Protein AF-A0A1H5RIB3-F1 (afdb_monomer_lite)

pLDDT: mean 77.76, std 27.93, range [20.78, 98.38]

Radius of gyration: 24.05 Å; chains: 1; bounding box: 55×44×78 Å

Sequence (306 aa):
MGPANHGKVRAALRRIKAASAAGVDVACDVYPYAASSTRLSSRLPDWALDGGPDGRLRDPGLRGAIRAELGERIGRTVLPAGTIVADLPAGPFSDRSGSSVAEIAAATAREPVDVILDLLRDHQGDVWIVNHAMAESDVEFVLADELSSVVSDGWLLDLAGAGHPHPRHFGAFARAIAEYLRDRGVLELAEVVRKLSAAPAGRIGLCDRGFLAKGKIADVVVFDPERYADTATYRPRSRMRWGPCTCSSRAGSPPGGSPQSRSPRAGAAAVARESHSYRRNAHHTSLISCADRRDSPDSCFTWLIR

Foldseek 3Di:
DAPLCAPVLVVVVVVQVVCVVVVDPGFAAAFQDLKDKDFLCVLWDPVCPPPAVQVQLPDPVSVVVRLVVSVVCDPGPDDQQQKAFFAADPWPCRVRFRHGLVVVCVVVVHDSSVSSSCRCNGRRRRTMIIGNGGDSVSRLVRLLDLRYAYDLPADDDDLPDPGQDDLSNPFRLLCCLQPCVPVPNSDDPVSSLQSHFVNVCVSVVVPQTRDDDPNHFPQDDDDDSVPRHRPGDSDDPPSPPDDDPDPDDDRDDDDDDDDDDDDDPPDDDDDDDDDDDDDDDDDDDDDDDPDDDPDDPPPVVPPRDD

Secondary structure (DSSP, 8-state):
--GGGTTTHHHHHHHHHHHHHTT----EEE-SSS-EEEEGGGGS-GGGTTT-HHHHHHSHHHHHHHHHHHHHHBTTTB-GGGEEEEE--SSTTGGGTT-BHHHHHHHHT--HHHHHHHHHHHTTT--EEEE--S-HHHHHHHHTSTTEEE---PPP--TT------THHHHHHHHIIIIIIIIT--S-HHHHHHHHTHHHHHHTT-TTSSS--TTS--------TTT------SS-SSS-------------PPS-----------S------------------------S--S-TTSSGGGS--

InterPro domains:
  IPR013108 Amidohydrolase 3 [PF07969] (165-227)
  IPR032466 Metal-dependent hydrolase [SSF51556] (2-210)

Structure (mmCIF, N/CA/C/O backbone):
data_AF-A0A1H5RIB3-F1
#
_entry.id   AF-A0A1H5RIB3-F1
#
loop_
_atom_site.group_PDB
_atom_site.id
_atom_site.type_symbol
_atom_site.label_atom_id
_atom_site.label_alt_id
_atom_site.label_comp_id
_atom_site.label_asym_id
_atom_site.label_entity_id
_atom_site.label_seq_id
_atom_site.pdbx_PDB_ins_code
_atom_site.Cartn_x
_atom_site.Cartn_y
_atom_site.Cartn_z
_atom_site.occupancy
_atom_site.B_iso_or_equiv
_atom_site.auth_seq_id
_atom_site.auth_comp_id
_atom_site.auth_asym_id
_atom_site.auth_atom_id
_atom_site.pdbx_PDB_model_num
ATOM 1 N N . MET A 1 1 ? -4.883 0.971 -10.100 1.00 75.81 1 MET A N 1
ATOM 2 C CA . MET A 1 1 ? -4.240 2.160 -9.483 1.00 75.81 1 MET A CA 1
ATOM 3 C C . MET A 1 1 ? -3.857 3.176 -10.553 1.00 75.81 1 MET A C 1
ATOM 5 O O . MET A 1 1 ? -4.036 2.876 -11.731 1.00 75.81 1 MET A O 1
ATOM 9 N N . GLY A 1 2 ? -3.378 4.358 -10.159 1.00 86.31 2 GLY A N 1
ATOM 10 C CA . GLY A 1 2 ? -3.009 5.448 -11.066 1.00 86.31 2 GLY A CA 1
ATOM 11 C C . GLY A 1 2 ? -4.110 6.504 -11.236 1.00 86.31 2 GLY A C 1
ATOM 12 O O . GLY A 1 2 ? -5.266 6.220 -10.903 1.00 86.31 2 GLY A O 1
ATOM 13 N N . PRO A 1 3 ? -3.769 7.688 -11.782 1.00 88.88 3 PRO A N 1
ATOM 14 C CA . PRO A 1 3 ? -4.667 8.837 -11.920 1.00 88.88 3 PRO A CA 1
ATOM 15 C C . PRO A 1 3 ? -6.019 8.519 -12.559 1.00 88.88 3 PRO A C 1
ATOM 17 O O . PRO A 1 3 ? -7.050 8.995 -12.098 1.00 88.88 3 PRO A O 1
ATOM 20 N N . ALA A 1 4 ? -6.048 7.619 -13.548 1.00 89.56 4 ALA A N 1
ATOM 21 C CA . ALA A 1 4 ? -7.282 7.183 -14.211 1.00 89.56 4 ALA A CA 1
ATOM 22 C C . ALA A 1 4 ? -8.299 6.478 -13.281 1.00 89.56 4 ALA A C 1
ATOM 24 O O . ALA A 1 4 ? -9.422 6.170 -13.693 1.00 89.56 4 ALA A O 1
ATOM 25 N N . ASN A 1 5 ? -7.904 6.155 -12.047 1.00 93.06 5 ASN A N 1
ATOM 26 C CA . ASN A 1 5 ? -8.722 5.459 -11.060 1.00 93.06 5 ASN A CA 1
ATOM 27 C C . ASN A 1 5 ? -8.961 6.256 -9.771 1.00 93.06 5 ASN A C 1
ATOM 29 O O . ASN A 1 5 ? -9.707 5.768 -8.922 1.00 93.06 5 ASN A O 1
ATOM 33 N N . HIS A 1 6 ? -8.366 7.443 -9.618 1.00 94.88 6 HIS A N 1
ATOM 34 C CA . HIS A 1 6 ? -8.587 8.285 -8.439 1.00 94.88 6 HIS A CA 1
ATOM 35 C C . HIS A 1 6 ? -10.072 8.663 -8.316 1.00 94.88 6 HIS A C 1
ATOM 37 O O . HIS A 1 6 ? -10.765 8.845 -9.318 1.00 94.88 6 HIS A O 1
ATOM 43 N N . GLY A 1 7 ? -10.602 8.696 -7.094 1.00 96.69 7 GLY A N 1
ATOM 44 C CA . GLY A 1 7 ? -12.009 8.975 -6.794 1.00 96.69 7 GLY A CA 1
ATOM 45 C C . GLY A 1 7 ? -12.960 7.783 -6.953 1.00 96.69 7 GLY A C 1
ATOM 46 O O . GLY A 1 7 ? -14.048 7.782 -6.364 1.00 96.69 7 GLY A O 1
ATOM 47 N N . LYS A 1 8 ? -12.575 6.720 -7.680 1.00 96.94 8 LYS A N 1
ATOM 48 C CA . LYS A 1 8 ? -13.430 5.525 -7.863 1.00 96.94 8 LYS A CA 1
ATOM 49 C C . LYS A 1 8 ? -13.695 4.778 -6.555 1.00 96.94 8 LYS A C 1
ATOM 51 O O . LYS A 1 8 ? -14.688 4.053 -6.462 1.00 96.94 8 LYS A O 1
ATOM 56 N N . VAL A 1 9 ? -12.869 5.002 -5.532 1.00 96.81 9 VAL A N 1
ATOM 57 C CA . VAL A 1 9 ? -13.048 4.425 -4.195 1.00 96.81 9 VAL A CA 1
ATOM 58 C C . VAL A 1 9 ? -14.405 4.784 -3.579 1.00 96.81 9 VAL A C 1
ATOM 60 O O . VAL A 1 9 ? -15.012 3.960 -2.904 1.00 96.81 9 VAL A O 1
ATOM 63 N N . ARG A 1 10 ? -14.968 5.951 -3.920 1.00 97.75 10 ARG A N 1
ATOM 64 C CA . ARG A 1 10 ? -16.304 6.381 -3.472 1.00 97.75 10 ARG A CA 1
ATOM 65 C C . ARG A 1 10 ? -17.405 5.449 -3.968 1.00 97.75 10 ARG A C 1
ATOM 67 O O . ARG A 1 10 ? -18.347 5.135 -3.246 1.00 97.75 10 ARG A O 1
ATOM 74 N N . ALA A 1 11 ? -17.302 4.991 -5.215 1.00 97.94 11 ALA A N 1
ATOM 75 C CA . ALA A 1 11 ? -18.248 4.030 -5.771 1.00 97.94 11 ALA A CA 1
ATOM 76 C C . ALA A 1 11 ? -18.063 2.635 -5.158 1.00 97.94 11 ALA A C 1
ATOM 78 O O . ALA A 1 11 ? -19.058 1.968 -4.882 1.00 97.94 11 ALA A O 1
ATOM 79 N N . ALA A 1 12 ? -16.818 2.217 -4.912 1.00 97.38 12 ALA A N 1
ATOM 80 C CA . ALA A 1 12 ? -16.521 0.946 -4.255 1.00 97.38 12 ALA A CA 1
ATOM 81 C C . ALA A 1 12 ? -17.070 0.907 -2.819 1.00 97.38 12 ALA A C 1
ATOM 83 O O . ALA A 1 12 ? -17.816 -0.007 -2.477 1.00 97.38 12 ALA A O 1
ATOM 84 N N . LEU A 1 13 ? -16.802 1.941 -2.019 1.00 97.88 13 LEU A N 1
ATOM 85 C CA . LEU A 1 13 ? -17.266 2.020 -0.637 1.00 97.88 13 LEU A CA 1
ATOM 86 C C . LEU A 1 13 ? -18.796 2.063 -0.543 1.00 97.88 13 LEU A C 1
ATOM 88 O O . LEU A 1 13 ? -19.373 1.373 0.288 1.00 97.88 13 LEU A O 1
ATOM 92 N N . ARG A 1 14 ? -19.485 2.765 -1.458 1.00 98.12 14 ARG A N 1
ATOM 93 C CA . ARG A 1 14 ? -20.959 2.707 -1.538 1.00 98.12 14 ARG A CA 1
ATOM 94 C C . ARG A 1 14 ? -21.488 1.284 -1.730 1.00 98.12 14 ARG A C 1
ATOM 96 O O . ARG A 1 14 ? -22.512 0.947 -1.147 1.00 98.12 14 ARG A O 1
ATOM 103 N N . ARG A 1 15 ? -20.807 0.447 -2.520 1.00 98.25 15 ARG A N 1
ATOM 104 C CA . ARG A 1 15 ? -21.196 -0.962 -2.704 1.00 98.25 15 ARG A CA 1
ATOM 105 C C . ARG A 1 15 ? -20.964 -1.785 -1.440 1.00 98.25 15 ARG A C 1
ATOM 107 O O . ARG A 1 15 ? -21.835 -2.568 -1.083 1.00 98.25 15 ARG A O 1
ATOM 114 N N . ILE A 1 16 ? -19.842 -1.570 -0.753 1.00 98.12 16 ILE A N 1
ATOM 115 C CA . ILE A 1 16 ? -19.543 -2.222 0.532 1.00 98.12 16 ILE A CA 1
ATOM 116 C C . ILE A 1 16 ? -20.619 -1.864 1.565 1.00 98.12 16 ILE A C 1
ATOM 118 O O . ILE A 1 16 ? -21.196 -2.753 2.181 1.00 98.12 16 ILE A O 1
ATOM 122 N N . LYS A 1 17 ? -20.970 -0.578 1.681 1.00 97.88 17 LYS A N 1
ATOM 123 C CA . LYS A 1 17 ? -22.028 -0.106 2.587 1.00 97.88 17 LYS A CA 1
ATOM 124 C C . LYS A 1 17 ? -23.395 -0.689 2.243 1.00 97.88 17 LYS A C 1
ATOM 126 O O . LYS A 1 17 ? -24.116 -1.101 3.142 1.00 97.88 17 LYS A O 1
ATOM 131 N N . ALA A 1 18 ? -23.745 -0.763 0.958 1.00 98.25 18 ALA A N 1
ATOM 132 C CA . ALA A 1 18 ? -25.001 -1.375 0.527 1.00 98.25 18 ALA A CA 1
ATOM 133 C C . ALA A 1 18 ? -25.066 -2.872 0.876 1.00 98.25 18 ALA A C 1
ATOM 135 O O . ALA A 1 18 ? -26.097 -3.342 1.346 1.00 98.25 18 ALA A O 1
ATOM 136 N N . ALA A 1 19 ? -23.967 -3.610 0.695 1.00 98.25 19 ALA A N 1
ATOM 137 C CA . ALA A 1 19 ? -23.884 -5.015 1.085 1.00 98.25 19 ALA A CA 1
ATOM 138 C C . ALA A 1 19 ? -23.975 -5.189 2.612 1.00 98.25 19 ALA A C 1
ATOM 140 O O . ALA A 1 19 ? -24.731 -6.036 3.082 1.00 98.25 19 ALA A O 1
ATOM 141 N N . SER A 1 20 ? -23.285 -4.340 3.379 1.00 97.12 20 SER A N 1
ATOM 142 C CA . SER A 1 20 ? -23.375 -4.322 4.843 1.00 97.12 20 SER A CA 1
ATOM 143 C C . SER A 1 20 ? -24.806 -4.051 5.327 1.00 97.12 20 SER A C 1
ATOM 145 O O . SER A 1 20 ? -25.334 -4.803 6.142 1.00 97.12 20 SER A O 1
ATOM 147 N N . ALA A 1 21 ? -25.489 -3.059 4.747 1.00 97.38 21 ALA A N 1
ATOM 148 C CA . ALA A 1 21 ? -26.889 -2.753 5.052 1.00 97.38 21 ALA A CA 1
ATOM 149 C C . ALA A 1 21 ? -27.859 -3.888 4.671 1.00 97.38 21 ALA A C 1
ATOM 151 O O . ALA A 1 21 ? -28.922 -4.018 5.274 1.00 97.38 21 ALA A O 1
ATOM 152 N N . ALA A 1 22 ? -27.492 -4.726 3.699 1.00 98.25 22 ALA A N 1
ATOM 153 C CA . ALA A 1 22 ? -28.234 -5.929 3.326 1.00 98.25 22 ALA A CA 1
ATOM 154 C C . ALA A 1 22 ? -27.932 -7.144 4.231 1.00 98.25 22 ALA A C 1
ATOM 156 O O . ALA A 1 22 ? -28.413 -8.242 3.954 1.00 98.25 22 ALA A O 1
ATOM 157 N N . GLY A 1 23 ? -27.145 -6.970 5.298 1.00 97.62 23 GLY A N 1
ATOM 158 C CA . GLY A 1 23 ? -26.811 -8.022 6.260 1.00 97.62 23 GLY A CA 1
ATOM 159 C C . GLY A 1 23 ? -25.601 -8.877 5.880 1.00 97.62 23 GLY A C 1
ATOM 160 O O . GLY A 1 23 ? -25.338 -9.879 6.543 1.00 97.62 23 GLY A O 1
ATOM 161 N N . VAL A 1 24 ? -24.852 -8.509 4.835 1.00 98.06 24 VAL A N 1
ATOM 162 C CA . VAL A 1 24 ? -23.585 -9.177 4.510 1.00 98.06 24 VAL A CA 1
ATOM 163 C C . VAL A 1 24 ? -22.518 -8.707 5.495 1.00 98.06 24 VAL A C 1
ATOM 165 O O . VAL A 1 24 ? -22.282 -7.506 5.624 1.00 98.06 24 VAL A O 1
ATOM 168 N N . ASP A 1 25 ? -21.827 -9.635 6.156 1.00 95.38 25 ASP A N 1
ATOM 169 C CA . ASP A 1 25 ? -20.653 -9.283 6.953 1.00 95.38 25 ASP A CA 1
ATOM 170 C C . ASP A 1 25 ? -19.490 -8.881 6.034 1.00 95.38 25 ASP A C 1
ATOM 172 O O . ASP A 1 25 ? -18.744 -9.714 5.516 1.00 95.38 25 ASP A O 1
ATOM 176 N N . VAL A 1 26 ? -19.350 -7.575 5.815 1.00 96.88 26 VAL A N 1
ATOM 177 C CA . VAL A 1 26 ? -18.326 -6.983 4.958 1.00 96.88 26 VAL A CA 1
ATOM 178 C C . VAL A 1 26 ? -17.825 -5.668 5.547 1.00 96.88 26 VAL A C 1
ATOM 180 O O . VAL A 1 26 ? -18.580 -4.894 6.131 1.00 96.88 26 VAL A O 1
ATOM 183 N N . ALA A 1 27 ? -16.534 -5.417 5.373 1.00 96.25 27 ALA A N 1
ATOM 184 C CA . ALA A 1 27 ? -15.849 -4.191 5.756 1.00 96.25 27 ALA A CA 1
ATOM 185 C C . ALA A 1 27 ? -14.618 -4.004 4.862 1.00 96.25 27 ALA A C 1
ATOM 187 O O . ALA A 1 27 ? -14.391 -4.787 3.935 1.00 96.25 27 ALA A O 1
ATOM 188 N N . CYS A 1 28 ? -13.815 -2.986 5.152 1.00 97.19 28 CYS A N 1
ATOM 189 C CA . CYS A 1 28 ? -12.534 -2.773 4.497 1.00 97.19 28 CYS A CA 1
ATOM 190 C C . CYS A 1 28 ? -11.451 -2.368 5.499 1.00 97.19 28 CYS A C 1
ATOM 192 O O . CYS A 1 28 ? -11.704 -2.118 6.678 1.00 97.19 28 CYS A O 1
ATOM 194 N N . ASP A 1 29 ? -10.226 -2.286 5.009 1.00 97.44 29 ASP A N 1
ATOM 195 C CA . ASP A 1 29 ? -9.092 -1.733 5.725 1.00 97.44 29 ASP A CA 1
ATOM 196 C C . ASP A 1 29 ? -8.269 -0.847 4.790 1.00 97.44 29 ASP A C 1
ATOM 198 O O . ASP A 1 29 ? -8.398 -0.897 3.562 1.00 97.44 29 ASP A O 1
ATOM 202 N N . VAL A 1 30 ? -7.468 0.029 5.391 1.00 97.44 30 VAL A N 1
ATOM 203 C CA . VAL A 1 30 ? -6.575 0.929 4.668 1.00 97.44 30 VAL A CA 1
ATOM 204 C C . VAL A 1 30 ? -5.306 1.162 5.479 1.00 97.44 30 VAL A C 1
ATOM 206 O O . VAL A 1 30 ? -5.346 1.344 6.699 1.00 97.44 30 VAL A O 1
ATOM 209 N N . TYR A 1 31 ? -4.160 1.151 4.800 1.00 97.38 31 TYR A N 1
ATOM 210 C CA . TYR A 1 31 ? -2.914 1.661 5.361 1.00 97.38 31 TYR A CA 1
ATOM 211 C C . TYR A 1 31 ? -2.808 3.170 5.092 1.00 97.38 31 TYR A C 1
ATOM 213 O O . TYR A 1 31 ? -3.112 3.611 3.983 1.00 97.38 31 TYR A O 1
ATOM 221 N N . PRO A 1 32 ? -2.354 3.977 6.065 1.00 96.75 32 PRO A N 1
ATOM 222 C CA . PRO A 1 32 ? -2.421 5.441 6.005 1.00 96.75 32 PRO A CA 1
ATOM 223 C C . PRO A 1 32 ? -1.305 6.069 5.146 1.00 96.75 32 PRO A C 1
ATOM 225 O O . PRO A 1 32 ? -0.559 6.932 5.600 1.00 96.75 32 PRO A O 1
ATOM 228 N N . TYR A 1 33 ? -1.148 5.607 3.901 1.00 96.56 33 TYR A N 1
ATOM 229 C CA . TYR A 1 33 ? -0.167 6.108 2.934 1.00 96.56 33 TYR A CA 1
ATOM 230 C C . TYR A 1 33 ? -0.745 6.116 1.513 1.00 96.56 33 TYR A C 1
ATOM 232 O O . TYR A 1 33 ? -1.343 5.137 1.074 1.00 96.56 33 TYR A O 1
ATOM 240 N N . ALA A 1 34 ? -0.459 7.167 0.739 1.00 94.69 34 ALA A N 1
ATOM 241 C CA . ALA A 1 34 ? -0.806 7.261 -0.685 1.00 94.69 34 ALA A CA 1
ATOM 242 C C . ALA A 1 34 ? 0.158 6.514 -1.641 1.00 94.69 34 ALA A C 1
ATOM 244 O O . ALA A 1 34 ? 0.232 6.810 -2.839 1.00 94.69 34 ALA A O 1
ATOM 245 N N . ALA A 1 35 ? 0.904 5.531 -1.137 1.00 94.81 35 ALA A N 1
ATOM 246 C CA . ALA A 1 35 ? 1.679 4.610 -1.959 1.00 94.81 35 ALA A CA 1
ATOM 247 C C . ALA A 1 35 ? 1.451 3.171 -1.503 1.00 94.81 35 ALA A C 1
ATOM 249 O O . ALA A 1 35 ? 1.209 2.900 -0.331 1.00 94.81 35 ALA A O 1
ATOM 250 N N . SER A 1 36 ? 1.525 2.248 -2.458 1.00 94.62 36 SER A N 1
ATOM 251 C CA . SER A 1 36 ? 1.427 0.810 -2.202 1.00 94.62 36 SER A CA 1
ATOM 252 C C . SER A 1 36 ? 2.808 0.162 -2.217 1.00 94.62 36 SER A C 1
ATOM 254 O O . SER A 1 36 ? 3.715 0.692 -2.860 1.00 94.62 36 SER A O 1
ATOM 256 N N . SER A 1 37 ? 2.928 -1.054 -1.684 1.00 93.94 37 SER A N 1
ATOM 257 C CA . SER A 1 37 ? 4.099 -1.916 -1.893 1.00 93.94 37 SER A CA 1
ATOM 258 C C . SER A 1 37 ? 3.692 -3.300 -2.395 1.00 93.94 37 SER A C 1
ATOM 260 O O . SER A 1 37 ? 2.714 -3.863 -1.905 1.00 93.94 37 SER A O 1
ATOM 262 N N . THR A 1 38 ? 4.396 -3.833 -3.395 1.00 93.56 38 THR A N 1
ATOM 263 C CA . THR A 1 38 ? 4.157 -5.176 -3.960 1.00 93.56 38 THR A CA 1
ATOM 264 C C . THR A 1 38 ? 5.318 -5.597 -4.875 1.00 93.56 38 THR A C 1
ATOM 266 O O . THR A 1 38 ? 6.298 -4.868 -5.007 1.00 93.56 38 THR A O 1
ATOM 269 N N . ARG A 1 39 ? 5.214 -6.747 -5.550 1.00 93.31 39 ARG A N 1
ATOM 270 C CA . ARG A 1 39 ? 6.165 -7.166 -6.589 1.00 93.31 39 ARG A CA 1
ATOM 271 C C . ARG A 1 39 ? 5.947 -6.403 -7.897 1.00 93.31 39 ARG A C 1
ATOM 273 O O . ARG A 1 39 ? 4.808 -6.146 -8.302 1.00 93.31 39 ARG A O 1
ATOM 280 N N . LEU A 1 40 ? 7.029 -6.100 -8.611 1.00 94.81 40 LEU A N 1
ATOM 281 C CA . LEU A 1 40 ? 7.010 -5.455 -9.927 1.00 94.81 40 LEU A CA 1
ATOM 282 C C . LEU A 1 40 ? 6.234 -6.286 -10.956 1.00 94.81 40 LEU A C 1
ATOM 284 O O . LEU A 1 40 ? 5.618 -5.720 -11.857 1.00 94.81 40 LEU A O 1
ATOM 288 N N . SER A 1 41 ? 6.180 -7.610 -10.780 1.00 93.12 41 SER A N 1
ATOM 289 C CA . SER A 1 41 ? 5.401 -8.511 -11.635 1.00 93.12 41 SER A CA 1
ATOM 290 C C . SER A 1 41 ? 3.916 -8.144 -11.675 1.00 93.12 41 SER A C 1
ATOM 292 O O . SER A 1 41 ? 3.288 -8.341 -12.706 1.00 93.12 41 SER A O 1
ATOM 294 N N . SER A 1 42 ? 3.374 -7.480 -10.643 1.00 91.69 42 SER A N 1
ATOM 295 C CA . SER A 1 42 ? 2.008 -6.914 -10.646 1.00 91.69 42 SER A CA 1
ATOM 296 C C . SER A 1 42 ? 1.728 -5.919 -11.784 1.00 91.69 42 SER A C 1
ATOM 298 O O . SER A 1 42 ? 0.579 -5.537 -12.012 1.00 91.69 42 SER A O 1
ATOM 300 N N . ARG A 1 43 ? 2.768 -5.426 -12.471 1.00 91.38 43 ARG A N 1
ATOM 301 C CA . ARG A 1 43 ? 2.631 -4.549 -13.640 1.00 91.38 43 ARG A CA 1
ATOM 302 C C . ARG A 1 43 ? 2.408 -5.316 -14.936 1.00 91.38 43 ARG A C 1
ATOM 304 O O . ARG A 1 43 ? 1.952 -4.701 -15.893 1.00 91.38 43 ARG A O 1
ATOM 311 N N . LEU A 1 44 ? 2.711 -6.611 -14.972 1.00 91.44 44 LEU A N 1
ATOM 312 C CA . LEU A 1 44 ? 2.505 -7.436 -16.153 1.00 91.44 44 LEU A CA 1
ATOM 313 C C . LEU A 1 44 ? 1.005 -7.579 -16.475 1.00 91.44 44 LEU A C 1
ATOM 315 O O . LEU A 1 44 ? 0.152 -7.316 -15.620 1.00 91.44 44 LEU A O 1
ATOM 319 N N . PRO A 1 45 ? 0.661 -7.935 -17.720 1.00 90.00 45 PRO A N 1
ATOM 320 C CA . PRO A 1 45 ? -0.668 -8.430 -18.060 1.00 90.00 45 PRO A CA 1
ATOM 321 C C . PRO A 1 45 ? -1.045 -9.668 -17.243 1.00 90.00 45 PRO A C 1
ATOM 323 O O . PRO A 1 45 ? -0.186 -10.505 -16.967 1.00 90.00 45 PRO A O 1
ATOM 326 N N . ASP A 1 46 ? -2.329 -9.831 -16.923 1.00 87.88 46 ASP A N 1
ATOM 327 C CA . ASP A 1 46 ? -2.803 -10.957 -16.105 1.00 87.88 46 ASP A CA 1
ATOM 328 C C . ASP A 1 46 ? -2.459 -12.314 -16.745 1.00 87.88 46 ASP A C 1
ATOM 330 O O . ASP A 1 46 ? -1.991 -13.230 -16.070 1.00 87.88 46 ASP A O 1
ATOM 334 N N . TRP A 1 47 ? -2.581 -12.421 -18.074 1.00 87.94 47 TRP A N 1
ATOM 335 C CA . TRP A 1 47 ? -2.233 -13.630 -18.831 1.00 87.94 47 TRP A CA 1
ATOM 336 C C . TRP A 1 47 ? -0.735 -13.972 -18.780 1.00 87.94 47 TRP A C 1
ATOM 338 O O . TRP A 1 47 ? -0.352 -15.116 -19.024 1.00 87.94 47 TRP A O 1
ATOM 348 N N . ALA A 1 48 ? 0.119 -12.993 -18.472 1.00 87.00 48 ALA A N 1
ATOM 349 C CA . ALA A 1 48 ? 1.564 -13.161 -18.377 1.00 87.00 48 ALA A CA 1
ATOM 350 C C . ALA A 1 48 ? 2.033 -13.566 -16.969 1.00 87.00 48 ALA A C 1
ATOM 352 O O . ALA A 1 48 ? 3.209 -13.880 -16.789 1.00 87.00 48 ALA A O 1
ATOM 353 N N . LEU A 1 49 ? 1.138 -13.571 -15.975 1.00 81.94 49 LEU A N 1
ATOM 354 C CA . LEU A 1 49 ? 1.440 -14.036 -14.619 1.00 81.94 49 LEU A CA 1
ATOM 355 C C . LEU A 1 49 ? 1.354 -15.563 -14.490 1.00 81.94 49 LEU A C 1
ATOM 357 O O . LEU A 1 49 ? 2.040 -16.149 -13.651 1.00 81.94 49 LEU A O 1
ATOM 361 N N . ASP A 1 50 ? 0.542 -16.206 -15.328 1.00 73.75 50 ASP A N 1
ATOM 362 C CA . AS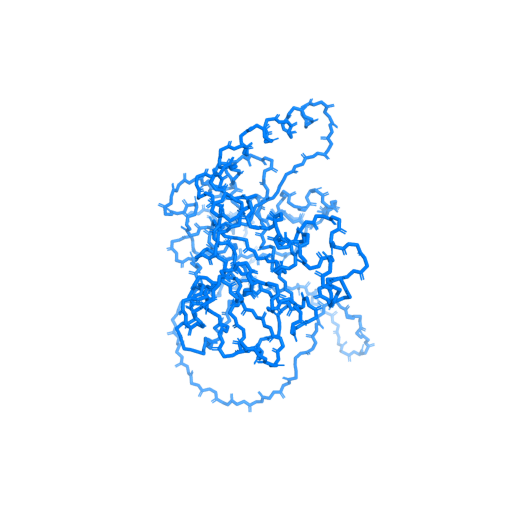P A 1 50 ? 0.321 -17.649 -15.291 1.00 73.75 50 ASP A CA 1
ATOM 363 C C . ASP A 1 50 ? 1.575 -18.426 -15.739 1.00 73.75 50 ASP A C 1
ATOM 365 O O . ASP A 1 50 ? 2.119 -18.175 -16.815 1.00 73.75 50 ASP A O 1
ATOM 369 N N . GLY A 1 51 ? 2.069 -19.359 -14.921 1.00 66.69 51 GLY A N 1
ATOM 370 C CA . GLY A 1 51 ? 3.328 -20.086 -15.167 1.00 66.69 51 GLY A CA 1
ATOM 371 C C . GLY A 1 51 ? 4.619 -19.347 -14.773 1.00 66.69 51 GLY A C 1
ATOM 372 O O . GLY A 1 51 ? 5.709 -19.877 -14.981 1.00 66.69 51 GLY A O 1
ATOM 373 N N . GLY A 1 52 ? 4.512 -18.160 -14.165 1.00 69.88 52 GLY A N 1
ATOM 374 C CA . GLY A 1 52 ? 5.643 -17.388 -13.644 1.00 69.88 52 GLY A CA 1
ATOM 375 C C . GLY A 1 52 ? 6.310 -16.469 -14.686 1.00 69.88 52 GLY A C 1
ATOM 376 O O . GLY A 1 52 ? 6.461 -16.840 -15.853 1.00 69.88 52 GLY A O 1
ATOM 377 N N . PRO A 1 53 ? 6.743 -15.257 -14.285 1.00 69.19 53 PRO A N 1
ATOM 378 C CA . PRO A 1 53 ? 7.215 -14.235 -15.222 1.00 69.19 53 PRO A CA 1
ATOM 379 C C . PRO A 1 53 ? 8.526 -14.610 -15.933 1.00 69.19 53 PRO A C 1
ATOM 381 O O . PRO A 1 53 ? 8.724 -14.227 -17.082 1.00 69.19 53 PRO A O 1
ATOM 384 N N . ASP A 1 54 ? 9.405 -15.383 -15.290 1.00 71.25 54 ASP A N 1
ATOM 385 C CA . ASP A 1 54 ? 10.743 -15.703 -15.808 1.00 71.25 5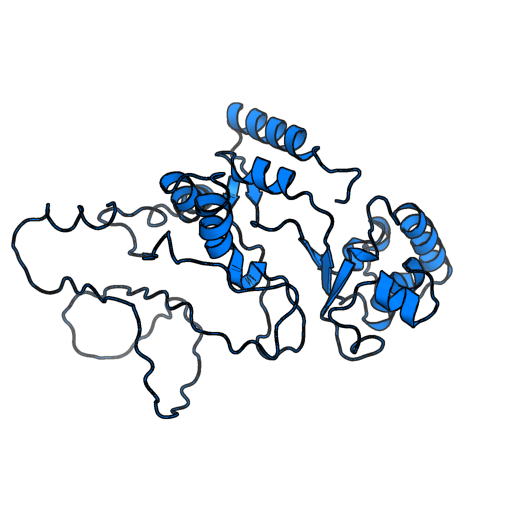4 ASP A CA 1
ATOM 386 C C . ASP A 1 54 ? 10.699 -16.473 -17.143 1.00 71.25 54 ASP A C 1
ATOM 388 O O . ASP A 1 54 ? 11.327 -16.080 -18.126 1.00 71.25 54 ASP A O 1
ATOM 392 N N . GLY A 1 55 ? 9.888 -17.535 -17.222 1.00 75.00 55 GLY A N 1
ATOM 393 C CA . GLY A 1 55 ? 9.786 -18.365 -18.427 1.00 75.00 55 GLY A CA 1
ATOM 394 C C . GLY A 1 55 ? 9.238 -17.602 -19.635 1.00 75.00 55 GLY A C 1
ATOM 395 O O . GLY A 1 55 ? 9.781 -17.702 -20.734 1.00 75.00 55 GLY A O 1
ATOM 396 N N . ARG A 1 56 ? 8.204 -16.776 -19.430 1.00 80.88 56 ARG A N 1
ATOM 397 C CA . ARG A 1 56 ? 7.560 -16.008 -20.509 1.00 80.88 56 ARG A CA 1
ATOM 398 C C . ARG A 1 56 ? 8.406 -14.841 -21.001 1.00 80.88 56 ARG A C 1
ATOM 400 O O . ARG A 1 56 ? 8.356 -14.514 -22.180 1.00 80.88 56 ARG A O 1
ATOM 407 N N . LEU A 1 57 ? 9.191 -14.217 -20.122 1.00 85.69 57 LEU A N 1
ATOM 408 C CA . LEU A 1 57 ? 10.069 -13.107 -20.499 1.00 85.69 57 LEU A CA 1
ATOM 409 C C . LEU A 1 57 ? 11.305 -13.557 -21.292 1.00 85.69 57 LEU A C 1
ATOM 411 O O . LEU A 1 57 ? 11.958 -12.706 -21.903 1.00 85.69 57 LEU A O 1
ATOM 415 N N . ARG A 1 58 ? 11.620 -14.860 -21.292 1.00 85.31 58 ARG A N 1
ATOM 416 C CA . ARG A 1 58 ? 12.667 -15.467 -22.130 1.00 85.31 58 ARG A CA 1
ATOM 417 C C . ARG A 1 58 ? 12.194 -15.795 -23.546 1.00 85.31 58 ARG A C 1
ATOM 419 O O . ARG A 1 58 ? 13.024 -15.816 -24.450 1.00 85.31 58 ARG A O 1
ATOM 426 N N . ASP A 1 59 ? 10.898 -16.024 -23.746 1.00 88.75 59 ASP A N 1
ATOM 427 C CA . ASP A 1 59 ? 10.322 -16.222 -25.076 1.00 88.75 59 ASP A CA 1
ATOM 428 C C . ASP A 1 59 ? 10.198 -14.866 -25.804 1.00 88.75 59 ASP A C 1
ATOM 430 O O . ASP A 1 59 ? 9.502 -13.971 -25.311 1.00 88.75 59 ASP A O 1
ATOM 434 N N . PRO A 1 60 ? 10.850 -14.667 -26.967 1.00 89.19 60 PRO A N 1
ATOM 435 C CA . PRO A 1 60 ? 10.825 -13.379 -27.662 1.00 89.19 60 PRO A CA 1
ATOM 436 C C . PRO A 1 60 ? 9.429 -12.942 -28.126 1.00 89.19 60 PRO A C 1
ATOM 438 O O . PRO A 1 60 ? 9.131 -11.746 -28.115 1.00 89.19 60 PRO A O 1
ATOM 441 N N . GLY A 1 61 ? 8.573 -13.889 -28.521 1.00 91.19 61 GLY A N 1
ATOM 442 C CA . GLY A 1 61 ? 7.216 -13.608 -28.986 1.00 91.19 61 GLY A CA 1
ATOM 443 C C . GLY A 1 61 ? 6.316 -13.166 -27.838 1.00 91.19 61 GLY A C 1
ATOM 444 O O . GLY A 1 61 ? 5.677 -12.113 -27.915 1.00 91.19 61 GLY A O 1
ATOM 445 N N . LEU A 1 62 ? 6.330 -13.915 -26.732 1.00 91.38 62 LEU A N 1
ATOM 446 C CA . LEU A 1 62 ? 5.581 -13.561 -25.526 1.00 91.38 62 LEU A CA 1
ATOM 447 C C . LEU A 1 62 ? 6.095 -12.257 -24.920 1.00 91.38 62 LEU A C 1
ATOM 449 O O . LEU A 1 62 ? 5.295 -11.386 -24.581 1.00 91.38 62 LEU A O 1
ATOM 453 N N . ARG A 1 63 ? 7.416 -12.069 -24.844 1.00 92.94 63 ARG A N 1
ATOM 454 C CA . ARG A 1 63 ? 8.011 -10.810 -24.384 1.00 92.94 63 ARG A CA 1
ATOM 455 C C . ARG A 1 63 ? 7.558 -9.625 -25.237 1.00 92.94 63 ARG A C 1
ATOM 457 O O . ARG A 1 63 ? 7.237 -8.579 -24.677 1.00 92.94 63 ARG A O 1
ATOM 464 N N . GLY A 1 64 ? 7.506 -9.777 -26.562 1.00 95.25 64 GLY A N 1
ATOM 465 C CA . GLY A 1 64 ? 7.011 -8.747 -27.478 1.00 95.25 64 GLY A CA 1
ATOM 466 C C . GLY A 1 64 ? 5.553 -8.365 -27.204 1.00 95.25 64 GLY A C 1
ATOM 467 O O . GLY A 1 64 ? 5.242 -7.178 -27.094 1.00 95.25 64 GLY A O 1
ATOM 468 N N . ALA A 1 65 ? 4.682 -9.358 -27.006 1.00 94.62 65 ALA A N 1
ATOM 469 C CA . ALA A 1 65 ? 3.278 -9.136 -26.656 1.00 94.62 65 ALA A CA 1
ATOM 470 C C . ALA A 1 65 ? 3.119 -8.440 -25.291 1.00 94.62 65 ALA A C 1
ATOM 472 O O . ALA A 1 65 ? 2.387 -7.455 -25.182 1.00 94.62 65 ALA A O 1
ATOM 473 N N . ILE A 1 66 ? 3.869 -8.878 -24.270 1.00 94.75 66 ILE A N 1
ATOM 474 C CA . ILE A 1 66 ? 3.894 -8.233 -22.946 1.00 94.75 66 ILE A CA 1
ATOM 475 C C . ILE A 1 66 ? 4.347 -6.776 -23.075 1.00 94.75 66 ILE A C 1
ATOM 477 O O . ILE A 1 66 ? 3.751 -5.885 -22.471 1.00 94.75 66 ILE A O 1
ATOM 481 N N . ARG A 1 67 ? 5.405 -6.521 -23.853 1.00 95.88 67 ARG A N 1
ATOM 482 C CA . ARG A 1 67 ? 5.952 -5.177 -24.055 1.00 95.88 67 ARG A CA 1
ATOM 483 C C . ARG A 1 67 ? 4.928 -4.242 -24.692 1.00 95.88 67 ARG A C 1
ATOM 485 O O . ARG A 1 67 ? 4.819 -3.100 -24.254 1.00 95.88 67 ARG A O 1
ATOM 492 N N . ALA A 1 68 ? 4.205 -4.707 -25.711 1.00 96.31 68 ALA A N 1
ATOM 493 C CA . ALA A 1 68 ? 3.185 -3.914 -26.390 1.00 96.31 68 ALA A CA 1
ATOM 494 C C . ALA A 1 68 ? 2.075 -3.488 -25.414 1.00 96.31 68 ALA A C 1
ATOM 496 O O . ALA A 1 68 ? 1.841 -2.294 -25.236 1.00 96.31 68 ALA A O 1
ATOM 497 N N . GLU A 1 69 ? 1.481 -4.445 -24.697 1.00 95.25 69 GLU A N 1
ATOM 498 C CA . GLU A 1 69 ? 0.393 -4.167 -23.750 1.00 95.25 69 GLU A CA 1
ATOM 499 C C . GLU A 1 69 ? 0.860 -3.318 -22.555 1.00 95.25 69 GLU A C 1
ATOM 501 O O . GLU A 1 69 ? 0.183 -2.379 -22.129 1.00 95.25 69 GLU A O 1
ATOM 506 N N . LEU A 1 70 ? 2.051 -3.599 -22.012 1.00 94.56 70 LEU A N 1
ATOM 507 C CA . LEU A 1 70 ? 2.619 -2.795 -20.932 1.00 94.56 70 LEU A CA 1
ATOM 508 C C . LEU A 1 70 ? 2.901 -1.358 -21.393 1.00 94.56 70 LEU A C 1
ATOM 510 O O . LEU A 1 70 ? 2.668 -0.422 -20.627 1.00 94.56 70 LEU A O 1
ATOM 514 N N . GLY A 1 71 ? 3.342 -1.179 -22.642 1.00 95.12 71 GLY A N 1
ATOM 515 C CA . GLY A 1 71 ? 3.542 0.124 -23.275 1.00 95.12 71 GLY A CA 1
ATOM 516 C C . GLY A 1 71 ? 2.277 0.985 -23.269 1.00 95.12 71 GLY A C 1
ATOM 517 O O . GLY A 1 71 ? 2.331 2.145 -22.865 1.00 95.12 71 GLY A O 1
ATOM 518 N N . GLU A 1 72 ? 1.118 0.409 -23.597 1.00 94.31 72 GLU A N 1
ATOM 519 C CA . GLU A 1 72 ? -0.179 1.111 -23.582 1.00 94.31 72 GLU A CA 1
ATOM 520 C C . GLU A 1 72 ? -0.634 1.546 -22.177 1.00 94.31 72 GLU A C 1
ATOM 522 O O . GLU A 1 72 ? -1.491 2.427 -22.020 1.00 94.31 72 GLU A O 1
ATOM 527 N N . ARG A 1 73 ? -0.075 0.923 -21.132 1.00 92.94 73 ARG A N 1
ATOM 528 C CA . ARG A 1 73 ? -0.381 1.213 -19.724 1.00 92.94 73 ARG A CA 1
ATOM 529 C C . ARG A 1 73 ? 0.516 2.302 -19.130 1.00 92.94 73 ARG A C 1
ATOM 531 O O . ARG A 1 73 ? 0.137 2.864 -18.089 1.00 92.94 73 ARG A O 1
ATOM 538 N N . ILE A 1 74 ? 1.657 2.609 -19.758 1.00 93.31 74 ILE A N 1
ATOM 539 C CA . ILE A 1 74 ? 2.588 3.660 -19.320 1.00 93.31 74 ILE A CA 1
ATOM 540 C C . ILE A 1 74 ? 1.871 5.017 -19.282 1.00 93.31 74 ILE A C 1
ATOM 542 O O . ILE A 1 74 ? 1.098 5.367 -20.168 1.00 93.31 74 ILE A O 1
ATOM 546 N N . GLY A 1 75 ? 2.067 5.769 -18.198 1.00 88.44 75 GLY A N 1
ATOM 547 C CA . GLY A 1 75 ? 1.443 7.079 -17.972 1.00 88.44 75 GLY A CA 1
ATOM 548 C C . GLY A 1 75 ? -0.030 7.027 -17.544 1.00 88.44 75 GLY A C 1
ATOM 549 O O . GLY A 1 75 ? -0.554 8.021 -17.050 1.00 88.44 75 GLY A O 1
ATOM 550 N N . ARG A 1 76 ? -0.702 5.873 -17.664 1.00 88.94 76 ARG A N 1
ATOM 551 C CA . ARG A 1 76 ? -2.120 5.697 -17.292 1.00 88.94 76 ARG A CA 1
ATOM 552 C C . ARG A 1 76 ? -2.283 4.938 -15.982 1.00 88.94 76 ARG A C 1
ATOM 554 O O . ARG A 1 76 ? -2.867 5.440 -15.022 1.00 88.94 76 ARG A O 1
ATOM 561 N N . THR A 1 77 ? -1.788 3.703 -15.958 1.00 88.81 77 THR A N 1
ATOM 562 C CA . THR A 1 77 ? -1.902 2.784 -14.808 1.00 88.81 77 THR A CA 1
ATOM 563 C C . THR A 1 77 ? -0.547 2.286 -14.315 1.00 88.81 77 THR A C 1
ATOM 565 O O . THR A 1 77 ? -0.440 1.816 -13.179 1.00 88.81 77 THR A O 1
ATOM 568 N N . VAL A 1 78 ? 0.495 2.441 -15.133 1.00 93.25 78 VAL A N 1
ATOM 569 C CA . VAL A 1 78 ? 1.896 2.216 -14.779 1.00 93.25 78 VAL A CA 1
ATOM 570 C C . VAL A 1 78 ? 2.617 3.552 -14.887 1.00 93.25 78 VAL A C 1
ATOM 572 O O . VAL A 1 78 ? 2.642 4.163 -15.951 1.00 93.25 78 VAL A O 1
ATOM 575 N N . LEU A 1 79 ? 3.172 4.028 -13.775 1.00 95.12 79 LEU A N 1
ATOM 576 C CA . LEU A 1 79 ? 3.863 5.312 -13.705 1.00 95.12 79 LEU A CA 1
ATOM 577 C C . LEU A 1 79 ? 5.345 5.050 -13.430 1.00 95.12 79 LEU A C 1
ATOM 579 O O . LEU A 1 79 ? 5.688 4.792 -12.276 1.00 95.12 79 LEU A O 1
ATOM 583 N N . PRO A 1 80 ? 6.233 5.108 -14.438 1.00 96.06 80 PRO A N 1
ATOM 584 C CA . PRO A 1 80 ? 7.655 4.837 -14.234 1.00 96.06 80 PRO A CA 1
ATOM 585 C C . PRO A 1 80 ? 8.311 5.710 -13.160 1.00 96.06 80 PRO A C 1
ATOM 587 O O . PRO A 1 80 ? 9.079 5.203 -12.351 1.00 96.06 80 PRO A O 1
ATOM 590 N N . ALA A 1 81 ? 7.960 6.998 -13.098 1.00 95.56 81 ALA A N 1
ATOM 591 C CA . ALA A 1 81 ? 8.473 7.917 -12.078 1.00 95.56 81 ALA A CA 1
ATOM 592 C C . ALA A 1 81 ? 7.929 7.615 -10.670 1.00 95.56 81 ALA A C 1
ATOM 594 O O . ALA A 1 81 ? 8.599 7.871 -9.677 1.00 95.56 81 ALA A O 1
ATOM 595 N N . GLY A 1 82 ? 6.722 7.046 -10.582 1.00 93.88 82 GLY A N 1
ATOM 596 C CA . GLY A 1 82 ? 6.108 6.636 -9.319 1.00 93.88 82 GLY A CA 1
ATOM 597 C C . GLY A 1 82 ? 6.450 5.206 -8.895 1.00 93.88 82 GLY A C 1
ATOM 598 O O . GLY A 1 82 ? 6.088 4.816 -7.791 1.00 93.88 82 GLY A O 1
ATOM 599 N N . THR A 1 83 ? 7.117 4.418 -9.743 1.00 96.00 83 THR A N 1
ATOM 600 C CA . THR A 1 83 ? 7.475 3.018 -9.471 1.00 96.00 83 THR A CA 1
ATOM 601 C C . THR A 1 83 ? 8.922 2.959 -9.001 1.00 96.00 83 THR A C 1
ATOM 603 O O . THR A 1 83 ? 9.834 2.994 -9.822 1.00 96.00 83 THR A O 1
ATOM 606 N N . ILE A 1 84 ? 9.125 2.898 -7.688 1.00 95.31 84 ILE A N 1
ATOM 607 C CA . ILE A 1 84 ? 10.437 2.842 -7.040 1.00 95.31 84 ILE A CA 1
ATOM 608 C C . ILE A 1 84 ? 10.814 1.392 -6.804 1.00 95.31 84 ILE A C 1
ATOM 610 O O . ILE A 1 84 ? 10.031 0.645 -6.221 1.00 95.31 84 ILE A O 1
ATOM 614 N N . VAL A 1 85 ? 12.013 1.004 -7.220 1.00 94.56 85 VAL A N 1
ATOM 615 C CA . VAL A 1 85 ? 12.586 -0.302 -6.907 1.00 94.56 85 VAL A CA 1
ATOM 616 C C . VAL A 1 85 ? 12.946 -0.317 -5.423 1.00 94.56 85 VAL A C 1
ATOM 618 O O . VAL A 1 85 ? 13.823 0.420 -4.988 1.00 94.56 85 VAL A O 1
ATOM 621 N N . ALA A 1 86 ? 12.219 -1.095 -4.628 1.00 91.00 86 ALA A N 1
ATOM 622 C CA . ALA A 1 86 ? 12.376 -1.148 -3.179 1.00 91.00 86 ALA A CA 1
ATOM 623 C C . ALA A 1 86 ? 13.485 -2.122 -2.777 1.00 91.00 86 ALA A C 1
ATOM 625 O O . ALA A 1 86 ? 14.345 -1.772 -1.975 1.00 91.00 86 ALA A O 1
ATOM 626 N N . ASP A 1 87 ? 13.464 -3.328 -3.338 1.00 90.56 87 ASP A N 1
ATOM 627 C CA . ASP A 1 87 ? 14.440 -4.372 -3.044 1.00 90.56 87 ASP A CA 1
ATOM 628 C C . ASP A 1 87 ? 14.509 -5.389 -4.188 1.00 90.56 87 ASP A C 1
ATOM 630 O O . ASP A 1 87 ? 13.523 -5.593 -4.906 1.00 90.56 87 ASP A O 1
ATOM 634 N N . LEU A 1 88 ? 15.675 -6.003 -4.363 1.00 91.44 88 LEU A N 1
ATOM 635 C CA . LEU A 1 88 ? 15.927 -7.056 -5.343 1.00 91.44 88 LEU A CA 1
ATOM 636 C C . LEU A 1 88 ? 17.148 -7.896 -4.935 1.00 91.44 88 LEU A C 1
ATOM 638 O O . LEU A 1 88 ? 18.034 -7.390 -4.239 1.00 91.44 88 LEU A O 1
ATOM 642 N N . PRO A 1 89 ? 17.244 -9.150 -5.410 1.00 90.94 89 PRO A N 1
ATOM 643 C CA . PRO A 1 89 ? 18.453 -9.950 -5.295 1.00 90.94 89 PRO A CA 1
ATOM 644 C C . PRO A 1 89 ? 19.693 -9.261 -5.884 1.00 90.94 89 PRO A C 1
ATOM 646 O O . PRO A 1 89 ? 19.620 -8.356 -6.719 1.00 90.94 89 PRO A O 1
ATOM 649 N N . ALA A 1 90 ? 20.872 -9.723 -5.465 1.00 90.81 90 ALA A N 1
ATOM 650 C CA . ALA A 1 90 ? 22.128 -9.269 -6.050 1.00 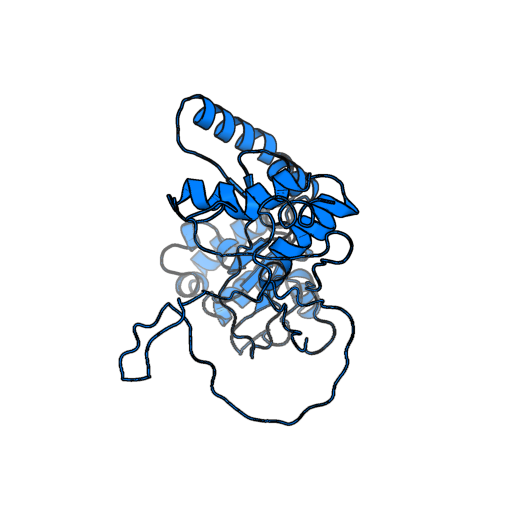90.81 90 ALA A CA 1
ATOM 651 C C . ALA A 1 90 ? 22.191 -9.631 -7.545 1.00 90.81 90 ALA A C 1
ATOM 653 O O . ALA A 1 90 ? 21.932 -10.772 -7.924 1.00 90.81 90 ALA A O 1
ATOM 654 N N . GLY A 1 91 ? 22.571 -8.672 -8.392 1.00 92.38 91 GLY A N 1
ATOM 655 C CA . GLY A 1 91 ? 22.606 -8.858 -9.842 1.00 92.38 91 GLY A CA 1
ATOM 656 C C . GLY A 1 91 ? 22.541 -7.530 -10.600 1.00 92.38 91 GLY A C 1
ATOM 657 O O . GLY A 1 91 ? 22.794 -6.473 -10.019 1.00 92.38 91 GLY A O 1
ATOM 658 N N . PRO A 1 92 ? 22.206 -7.550 -11.901 1.00 93.69 92 PRO A N 1
ATOM 659 C CA . PRO A 1 92 ? 22.007 -6.330 -12.681 1.00 93.69 92 PRO A CA 1
ATOM 660 C C . PRO A 1 92 ? 21.047 -5.362 -11.975 1.00 93.69 92 PRO A C 1
ATOM 662 O O . PRO A 1 92 ? 20.032 -5.789 -11.446 1.00 93.69 92 PRO A O 1
ATOM 665 N N . PHE A 1 93 ? 21.336 -4.061 -11.970 1.00 92.31 93 PHE A N 1
ATOM 666 C CA . PHE A 1 93 ? 20.515 -3.030 -11.309 1.00 92.31 93 PHE A CA 1
ATOM 667 C C . PHE A 1 93 ? 20.436 -3.092 -9.772 1.00 92.31 93 PHE A C 1
ATOM 669 O O . PHE A 1 93 ? 19.725 -2.272 -9.193 1.00 92.31 93 PHE A O 1
ATOM 676 N N . SER A 1 94 ? 21.148 -3.990 -9.078 1.00 89.88 94 SER A N 1
ATOM 677 C CA . SER A 1 94 ? 21.090 -4.048 -7.604 1.00 89.88 94 SER A CA 1
ATOM 678 C C . SER A 1 94 ? 21.613 -2.774 -6.924 1.00 89.88 94 SER A C 1
ATOM 680 O O . SER A 1 94 ? 21.233 -2.466 -5.801 1.00 89.88 94 SER A O 1
ATOM 682 N N . ASP A 1 95 ? 22.455 -1.994 -7.609 1.00 89.94 95 ASP A N 1
ATOM 683 C CA . ASP A 1 95 ? 22.919 -0.666 -7.184 1.00 89.94 95 ASP A CA 1
ATOM 684 C C . ASP A 1 95 ? 21.868 0.448 -7.372 1.00 89.94 95 ASP A C 1
ATOM 686 O O . ASP A 1 95 ? 22.109 1.601 -7.009 1.00 89.94 95 ASP A O 1
ATOM 690 N N . ARG A 1 96 ? 20.710 0.121 -7.958 1.00 89.69 96 ARG A N 1
ATOM 691 C CA . ARG A 1 96 ? 19.595 1.040 -8.235 1.00 89.69 96 ARG A CA 1
ATOM 692 C C . ARG A 1 96 ? 18.404 0.856 -7.295 1.00 89.69 96 ARG A C 1
ATOM 694 O O . ARG A 1 96 ? 17.356 1.463 -7.523 1.00 89.69 96 ARG A O 1
ATOM 701 N N . SER A 1 97 ? 18.540 0.066 -6.230 1.00 89.88 97 SER A N 1
ATOM 702 C CA . SER A 1 97 ? 17.558 0.055 -5.141 1.00 89.88 97 SER A CA 1
ATOM 703 C C . SER A 1 97 ? 17.346 1.478 -4.608 1.00 89.88 97 SER A C 1
ATOM 705 O O . SER A 1 97 ? 18.290 2.236 -4.397 1.00 89.88 97 SER A O 1
ATOM 707 N N . GLY A 1 98 ? 16.086 1.868 -4.440 1.00 90.25 98 GLY A N 1
ATOM 708 C CA . GLY A 1 98 ? 15.663 3.222 -4.091 1.00 90.25 98 GLY A CA 1
ATOM 709 C C . GLY A 1 98 ? 15.477 4.176 -5.280 1.00 90.25 98 GLY A C 1
ATOM 710 O O . GLY A 1 98 ? 14.964 5.279 -5.076 1.00 90.25 98 GLY A O 1
ATOM 711 N N . SER A 1 99 ? 15.847 3.786 -6.506 1.00 93.56 99 SER A N 1
ATOM 712 C CA . SER A 1 99 ? 15.574 4.557 -7.728 1.00 93.56 99 SER A CA 1
ATOM 713 C C . SER A 1 99 ? 14.229 4.187 -8.356 1.00 93.56 99 SER A C 1
ATOM 715 O O . SER A 1 99 ? 13.762 3.049 -8.290 1.00 93.56 99 SER A O 1
ATOM 717 N N . SER A 1 100 ? 13.602 5.163 -9.004 1.00 96.31 100 SER A N 1
ATOM 718 C CA . SER A 1 100 ? 12.438 4.954 -9.859 1.00 96.31 100 SER A CA 1
ATOM 719 C C . SER A 1 100 ? 12.815 4.270 -11.172 1.00 96.31 100 SER A C 1
ATOM 721 O O . SER A 1 100 ? 13.921 4.438 -11.690 1.00 96.31 100 SER A O 1
ATOM 723 N N . VAL A 1 101 ? 11.866 3.556 -11.778 1.00 97.44 101 VAL A N 1
ATOM 724 C CA . VAL A 1 101 ? 12.029 3.001 -13.131 1.00 97.44 101 VAL A CA 1
ATOM 725 C C . VAL A 1 101 ? 12.368 4.107 -14.137 1.00 97.44 101 VAL A C 1
ATOM 727 O O . VAL A 1 101 ? 13.169 3.877 -15.038 1.00 97.44 101 VAL A O 1
ATOM 730 N N . ALA A 1 102 ? 11.806 5.312 -13.980 1.00 97.38 102 ALA A N 1
ATOM 731 C CA . ALA A 1 102 ? 12.136 6.456 -14.835 1.00 97.38 102 ALA A CA 1
ATOM 732 C C . ALA A 1 102 ? 13.599 6.910 -14.689 1.00 97.38 102 ALA A C 1
ATOM 734 O O . ALA A 1 102 ? 14.254 7.175 -15.694 1.00 97.38 102 ALA A O 1
ATOM 735 N N . GLU A 1 103 ? 14.127 6.974 -13.463 1.00 97.50 103 GLU A N 1
ATOM 736 C CA . GLU A 1 103 ? 15.536 7.314 -13.217 1.00 97.50 103 GLU A CA 1
ATOM 737 C C . GLU A 1 103 ? 16.475 6.248 -13.803 1.00 97.50 103 GLU A C 1
ATOM 739 O O . GLU A 1 103 ? 17.470 6.591 -14.437 1.00 97.50 103 GLU A O 1
ATOM 744 N N . ILE A 1 104 ? 16.136 4.960 -13.665 1.00 97.31 104 ILE A N 1
ATOM 745 C CA . ILE A 1 104 ? 16.919 3.853 -14.243 1.00 97.31 104 ILE A CA 1
ATOM 746 C C . ILE A 1 104 ? 16.888 3.905 -15.778 1.00 97.31 104 ILE A C 1
ATOM 748 O O . ILE A 1 104 ? 17.922 3.747 -16.429 1.00 97.31 104 ILE A O 1
ATOM 752 N N . ALA A 1 105 ? 15.715 4.154 -16.363 1.00 97.69 105 ALA A N 1
ATOM 753 C CA . ALA A 1 105 ? 15.528 4.321 -17.802 1.00 97.69 105 ALA A CA 1
ATOM 754 C C . ALA A 1 105 ? 16.374 5.474 -18.356 1.00 97.69 105 ALA A C 1
ATOM 756 O O . ALA A 1 105 ? 17.126 5.282 -19.312 1.00 97.69 105 ALA A O 1
ATOM 757 N N . ALA A 1 106 ? 16.343 6.635 -17.695 1.00 97.50 106 ALA A N 1
ATOM 758 C CA . ALA A 1 106 ? 17.167 7.781 -18.063 1.00 97.50 106 ALA A CA 1
ATOM 759 C C . ALA A 1 106 ? 18.670 7.475 -17.945 1.00 97.50 106 ALA A C 1
ATOM 761 O O . ALA A 1 106 ? 19.427 7.753 -18.872 1.00 97.50 106 ALA A O 1
ATOM 762 N N . ALA A 1 107 ? 19.101 6.848 -16.845 1.00 96.38 107 ALA A N 1
ATOM 763 C CA . ALA A 1 107 ? 20.506 6.511 -16.607 1.00 96.38 107 ALA A CA 1
ATOM 764 C C . ALA A 1 107 ? 21.065 5.469 -17.592 1.00 96.38 107 ALA A C 1
ATOM 766 O O . ALA A 1 107 ? 22.273 5.421 -17.813 1.00 96.38 107 ALA A O 1
ATOM 767 N N . THR A 1 108 ? 20.203 4.630 -18.169 1.00 95.19 108 THR A N 1
ATOM 768 C CA . THR A 1 108 ? 20.594 3.590 -19.132 1.00 95.19 108 THR A CA 1
ATOM 769 C C . THR A 1 108 ? 20.296 3.955 -20.585 1.00 95.19 108 THR A C 1
ATOM 771 O O . THR A 1 108 ? 20.656 3.185 -21.470 1.00 95.19 108 THR A O 1
ATOM 774 N N . ALA A 1 109 ? 19.680 5.117 -20.842 1.00 96.56 109 ALA A N 1
ATOM 775 C CA . ALA A 1 109 ? 19.174 5.532 -22.154 1.00 96.56 109 ALA A CA 1
ATOM 776 C C . ALA A 1 109 ? 18.235 4.486 -22.790 1.00 96.56 109 ALA A C 1
ATOM 778 O O . ALA A 1 109 ? 18.350 4.146 -23.968 1.00 96.56 109 ALA A O 1
ATOM 779 N N . ARG A 1 110 ? 17.314 3.944 -21.984 1.00 96.44 110 ARG A N 1
ATOM 780 C CA . ARG A 1 110 ? 16.363 2.897 -22.384 1.00 96.44 110 ARG A CA 1
ATOM 781 C C . ARG A 1 110 ? 14.931 3.325 -22.128 1.00 96.44 110 ARG A C 1
ATOM 783 O O . ARG A 1 110 ? 14.662 4.148 -21.260 1.00 96.44 110 ARG A O 1
ATOM 790 N N . GLU A 1 111 ? 13.999 2.694 -22.828 1.00 97.06 111 GLU A N 1
ATOM 791 C CA . GLU A 1 111 ? 12.577 2.880 -22.564 1.00 97.06 111 GLU A CA 1
ATOM 792 C C . GLU A 1 111 ? 12.175 2.263 -21.210 1.00 97.06 111 GLU A C 1
ATOM 794 O O . GLU A 1 111 ? 12.586 1.138 -20.900 1.00 97.06 111 GLU A O 1
ATOM 799 N N . PRO A 1 112 ? 11.312 2.926 -20.413 1.00 97.25 112 PRO A N 1
ATOM 800 C CA . PRO A 1 112 ? 10.859 2.406 -19.122 1.00 97.25 112 PRO A CA 1
ATOM 801 C C . PRO A 1 112 ? 10.251 1.003 -19.180 1.00 97.25 112 PRO A C 1
ATOM 803 O O . PRO A 1 112 ? 10.444 0.205 -18.265 1.00 97.25 112 PRO A O 1
ATOM 806 N N . VAL A 1 113 ? 9.527 0.690 -20.259 1.00 97.19 113 VAL A N 1
ATOM 807 C CA . VAL A 1 113 ? 8.942 -0.642 -20.462 1.00 97.19 113 VAL A CA 1
ATOM 808 C C . VAL A 1 113 ? 10.029 -1.713 -20.558 1.00 97.19 113 VAL A C 1
ATOM 810 O O . VAL A 1 113 ? 9.915 -2.754 -19.921 1.00 97.19 113 VAL A O 1
ATOM 813 N N . ASP A 1 114 ? 11.120 -1.439 -21.272 1.00 96.62 114 ASP A N 1
ATOM 814 C CA . ASP A 1 114 ? 12.215 -2.392 -21.444 1.00 96.62 114 ASP A CA 1
ATOM 815 C C . ASP A 1 114 ? 13.001 -2.582 -20.145 1.00 96.62 114 ASP A C 1
ATOM 817 O O . ASP A 1 114 ? 13.404 -3.701 -19.835 1.00 96.62 114 ASP A O 1
ATOM 821 N N . VAL A 1 115 ? 13.147 -1.520 -19.345 1.00 97.31 115 VAL A N 1
ATOM 822 C CA . VAL A 1 115 ? 13.729 -1.600 -17.996 1.00 97.31 115 VAL A CA 1
ATOM 823 C C . VAL A 1 115 ? 12.888 -2.483 -17.077 1.00 97.31 115 VAL A C 1
ATOM 825 O O . VAL A 1 115 ? 13.444 -3.333 -16.388 1.00 97.31 115 VAL A O 1
ATOM 828 N N . ILE A 1 116 ? 11.557 -2.337 -17.078 1.00 96.62 116 ILE A N 1
ATOM 829 C CA . ILE A 1 116 ? 10.665 -3.186 -16.265 1.00 96.62 116 ILE A CA 1
ATOM 830 C C . ILE A 1 116 ? 10.831 -4.660 -16.644 1.00 96.62 116 ILE A C 1
ATOM 832 O O . ILE A 1 116 ? 10.967 -5.513 -15.768 1.00 96.62 116 ILE A O 1
ATOM 836 N N . LEU A 1 117 ? 10.824 -4.964 -17.943 1.00 95.62 117 LEU A N 1
ATOM 837 C CA . LEU A 1 117 ? 10.940 -6.339 -18.426 1.00 95.62 117 LEU A CA 1
ATOM 838 C C . LEU A 1 117 ? 12.319 -6.943 -18.147 1.00 95.62 117 LEU A C 1
ATOM 840 O O . LEU A 1 117 ? 12.419 -8.152 -17.951 1.00 95.62 117 LEU A O 1
ATOM 844 N N . ASP A 1 118 ? 13.373 -6.133 -18.143 1.00 95.12 118 ASP A N 1
ATOM 845 C CA . ASP A 1 118 ? 14.722 -6.586 -17.807 1.00 95.12 118 ASP A CA 1
ATOM 846 C C . ASP A 1 118 ? 14.904 -6.801 -16.312 1.00 95.12 118 ASP A C 1
ATOM 848 O O . ASP A 1 118 ? 15.382 -7.861 -15.933 1.00 95.12 118 ASP A O 1
ATOM 852 N N . LEU A 1 119 ? 14.431 -5.880 -15.466 1.00 95.56 119 LEU A N 1
ATOM 853 C CA . LEU A 1 119 ? 14.399 -6.078 -14.014 1.00 95.56 119 LEU A CA 1
ATOM 854 C C . LEU A 1 119 ? 13.701 -7.396 -13.660 1.00 95.56 119 LEU A C 1
ATOM 856 O O . LEU A 1 119 ? 14.213 -8.186 -12.874 1.00 95.56 119 LEU A O 1
ATOM 860 N N . LEU A 1 120 ? 12.547 -7.667 -14.274 1.00 94.81 120 LEU A N 1
ATOM 861 C CA . LEU A 1 120 ? 11.808 -8.903 -14.025 1.00 94.81 120 LEU A CA 1
ATOM 862 C C . LEU A 1 120 ? 12.523 -10.147 -14.558 1.00 94.81 120 LEU A C 1
ATOM 864 O O . LEU A 1 120 ? 12.515 -11.170 -13.883 1.00 94.81 120 LEU A O 1
ATOM 868 N N . ARG A 1 121 ? 13.133 -10.087 -15.744 1.00 93.12 121 ARG A N 1
ATOM 869 C CA . ARG A 1 121 ? 13.874 -11.221 -16.315 1.00 93.12 121 ARG A CA 1
ATOM 870 C C . ARG A 1 121 ? 15.127 -11.531 -15.495 1.00 93.12 121 ARG A C 1
ATOM 872 O O . ARG A 1 121 ? 15.354 -12.682 -15.138 1.00 93.12 121 ARG A O 1
ATOM 879 N N . ASP A 1 122 ? 15.930 -10.512 -15.212 1.00 93.31 122 ASP A N 1
ATOM 880 C CA . ASP A 1 122 ? 17.258 -10.664 -14.613 1.00 93.31 122 ASP A CA 1
ATOM 881 C C . ASP A 1 122 ? 17.175 -11.108 -13.145 1.00 93.31 122 ASP A C 1
ATOM 883 O O . ASP A 1 122 ? 18.087 -11.772 -12.660 1.00 93.31 122 ASP A O 1
ATOM 887 N N . HIS A 1 123 ? 16.050 -10.826 -12.477 1.00 92.69 123 HIS A N 1
ATOM 888 C CA . HIS A 1 123 ? 15.772 -11.224 -11.089 1.00 92.69 123 HIS A CA 1
ATOM 889 C C . HIS A 1 123 ? 14.662 -12.266 -10.954 1.00 92.69 123 HIS A C 1
ATOM 891 O O . HIS A 1 123 ? 14.070 -12.404 -9.888 1.00 92.69 123 HIS A O 1
ATOM 897 N N . GLN A 1 124 ? 14.326 -12.982 -12.032 1.00 90.50 124 GLN A N 1
ATOM 898 C CA . GLN A 1 124 ? 13.322 -14.061 -12.022 1.00 90.50 124 GLN A CA 1
ATOM 899 C C . GLN A 1 124 ? 11.956 -13.644 -11.427 1.00 90.50 124 GLN A C 1
ATOM 901 O O . GLN A 1 124 ? 11.226 -14.445 -10.844 1.00 90.50 124 GLN A O 1
ATOM 906 N N . GLY A 1 125 ? 11.592 -12.371 -11.578 1.00 89.88 125 GLY A N 1
ATOM 907 C CA . GLY A 1 125 ? 10.366 -11.771 -11.058 1.00 89.88 125 GLY A CA 1
ATOM 908 C C . GLY A 1 125 ? 10.412 -11.336 -9.591 1.00 89.88 125 GLY A C 1
ATOM 909 O O . GLY A 1 125 ? 9.428 -10.750 -9.127 1.00 89.88 125 GLY A O 1
ATOM 910 N N . ASP A 1 126 ? 11.512 -11.570 -8.873 1.00 91.06 126 ASP A N 1
ATOM 911 C CA . ASP A 1 126 ? 11.685 -11.169 -7.474 1.00 91.06 126 ASP A CA 1
ATOM 912 C C . ASP A 1 126 ? 12.212 -9.735 -7.369 1.00 91.06 126 ASP A C 1
ATOM 914 O O . ASP A 1 126 ? 13.338 -9.464 -6.972 1.00 91.06 126 ASP A O 1
ATOM 918 N N . VAL A 1 127 ? 11.375 -8.789 -7.791 1.00 93.69 127 VAL A N 1
ATOM 919 C CA . VAL A 1 127 ? 11.661 -7.356 -7.680 1.00 93.69 127 VAL A CA 1
ATOM 920 C C . VAL A 1 127 ? 10.539 -6.710 -6.895 1.00 93.69 127 VAL A C 1
ATOM 922 O O . VAL A 1 127 ? 9.382 -6.735 -7.322 1.00 93.69 127 VAL A O 1
ATOM 925 N N . TRP A 1 128 ? 10.866 -6.117 -5.756 1.00 93.38 128 TRP A N 1
ATOM 926 C CA . TRP A 1 128 ? 9.927 -5.402 -4.902 1.00 93.38 128 TRP A CA 1
ATOM 927 C C . TRP A 1 128 ? 9.867 -3.937 -5.290 1.00 93.38 128 TRP A C 1
ATOM 929 O O . TRP A 1 128 ? 10.884 -3.324 -5.614 1.00 93.38 128 TRP A O 1
ATOM 939 N N . ILE A 1 129 ? 8.670 -3.359 -5.244 1.00 94.88 129 ILE A N 1
ATOM 940 C CA . ILE A 1 129 ? 8.449 -1.959 -5.587 1.00 94.88 129 ILE A CA 1
ATOM 941 C C . ILE A 1 129 ? 7.588 -1.238 -4.563 1.00 94.88 129 ILE A C 1
ATOM 943 O O . ILE A 1 129 ? 6.613 -1.783 -4.047 1.00 94.88 129 ILE A O 1
ATOM 947 N N . VAL A 1 130 ? 7.895 0.042 -4.374 1.00 94.81 130 VAL A N 1
ATOM 948 C CA . VAL A 1 130 ? 6.957 1.036 -3.852 1.00 94.81 130 VAL A CA 1
ATOM 949 C C . VAL A 1 130 ? 6.343 1.766 -5.040 1.00 94.81 130 VAL A C 1
ATOM 951 O O . VAL A 1 130 ? 7.049 2.201 -5.945 1.00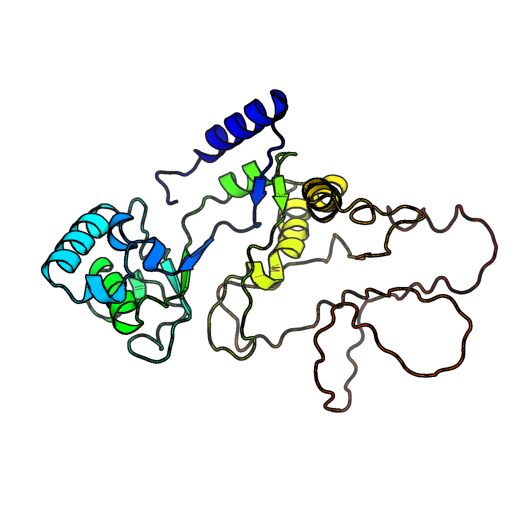 94.81 130 VAL A O 1
ATOM 954 N N . ASN A 1 131 ? 5.020 1.900 -5.062 1.00 94.25 131 ASN A N 1
ATOM 955 C CA . ASN A 1 131 ? 4.304 2.512 -6.175 1.00 94.25 131 ASN A CA 1
ATOM 956 C C . ASN A 1 131 ? 3.458 3.706 -5.712 1.00 94.25 131 ASN A C 1
ATOM 958 O O . ASN A 1 131 ? 2.368 3.541 -5.158 1.00 94.25 131 ASN A O 1
ATOM 962 N N . HIS A 1 132 ? 3.951 4.905 -6.011 1.00 94.38 132 HIS A N 1
ATOM 963 C CA . HIS A 1 132 ? 3.295 6.194 -5.806 1.00 94.38 132 HIS A CA 1
ATOM 964 C C . HIS A 1 132 ? 2.270 6.441 -6.917 1.00 94.38 132 HIS A C 1
ATOM 966 O O . HIS A 1 132 ? 2.552 7.070 -7.936 1.00 94.38 132 HIS A O 1
ATOM 972 N N . ALA A 1 133 ? 1.073 5.881 -6.745 1.00 92.81 133 ALA A N 1
ATOM 973 C CA . ALA A 1 133 ? 0.001 5.980 -7.737 1.00 92.81 133 ALA A CA 1
ATOM 974 C C . ALA A 1 133 ? -1.401 6.123 -7.125 1.00 92.81 133 ALA A C 1
ATOM 976 O O . ALA A 1 133 ? -2.395 6.027 -7.855 1.00 92.81 133 ALA A O 1
ATOM 977 N N . MET A 1 134 ? -1.502 6.298 -5.806 1.00 94.81 134 MET A N 1
ATOM 978 C CA . MET A 1 134 ? -2.769 6.514 -5.104 1.00 94.81 134 MET A CA 1
ATOM 979 C C . MET A 1 134 ? -2.962 8.008 -4.836 1.00 94.81 134 MET A C 1
ATOM 981 O O . MET A 1 134 ? -2.004 8.778 -4.875 1.00 94.81 134 MET A O 1
ATOM 985 N N . ALA A 1 135 ? -4.206 8.413 -4.601 1.00 95.44 135 ALA A N 1
ATOM 986 C CA . ALA A 1 135 ? -4.528 9.763 -4.165 1.00 95.44 135 ALA A CA 1
ATOM 987 C C . ALA A 1 135 ? -4.680 9.785 -2.643 1.00 95.44 135 ALA A C 1
ATOM 989 O O . ALA A 1 135 ? -5.398 8.962 -2.080 1.00 95.44 135 ALA A O 1
ATOM 990 N N . GLU A 1 136 ? -4.043 10.753 -1.992 1.00 96.62 136 GLU A N 1
ATOM 991 C CA . GLU A 1 136 ? -4.164 10.981 -0.548 1.00 96.62 136 GLU A CA 1
ATOM 992 C C . GLU A 1 136 ? -5.630 11.217 -0.137 1.00 96.62 136 GLU A C 1
ATOM 994 O O . GLU A 1 136 ? -6.118 10.629 0.823 1.00 96.62 136 GLU A O 1
ATOM 999 N N . SER A 1 137 ? -6.386 11.940 -0.966 1.00 97.50 137 SER A N 1
ATOM 1000 C CA . SER A 1 137 ? -7.818 12.177 -0.758 1.00 97.50 137 SER A CA 1
ATOM 1001 C C . SER A 1 137 ? -8.683 10.913 -0.833 1.00 97.50 137 SER A C 1
ATOM 1003 O O . SER A 1 137 ? -9.746 10.867 -0.215 1.00 97.50 137 SER A O 1
ATOM 1005 N N . ASP A 1 138 ? -8.254 9.881 -1.568 1.00 97.75 138 ASP A N 1
ATOM 1006 C CA . ASP A 1 138 ? -8.934 8.581 -1.572 1.00 97.75 138 ASP A CA 1
ATOM 1007 C C . ASP A 1 138 ? -8.625 7.798 -0.287 1.00 97.75 138 ASP A C 1
ATOM 1009 O O . ASP A 1 138 ? -9.517 7.139 0.246 1.00 97.75 138 ASP A O 1
ATOM 1013 N N . VAL A 1 139 ? -7.390 7.894 0.225 1.00 97.75 139 VAL A N 1
ATOM 1014 C CA . VAL A 1 139 ? -6.984 7.283 1.503 1.00 97.75 139 VAL A CA 1
ATOM 1015 C C . VAL A 1 139 ? -7.773 7.900 2.651 1.00 97.75 139 VAL A C 1
ATOM 1017 O O . VAL A 1 139 ? -8.402 7.164 3.405 1.00 97.75 139 VAL A O 1
ATOM 1020 N N . GLU A 1 140 ? -7.817 9.232 2.740 1.00 97.88 140 GLU A N 1
ATOM 1021 C CA . GLU A 1 140 ? -8.619 9.957 3.736 1.00 97.88 140 GLU A CA 1
ATOM 1022 C C . GLU A 1 140 ? -10.089 9.551 3.690 1.00 97.88 140 GLU A C 1
ATOM 1024 O O . GLU A 1 140 ? -10.697 9.288 4.725 1.00 97.88 140 GLU A O 1
ATOM 1029 N N . PHE A 1 141 ? -10.659 9.474 2.483 1.00 98.19 141 PHE A N 1
ATOM 1030 C CA . PHE A 1 141 ? -12.069 9.155 2.307 1.00 98.19 141 PHE A CA 1
ATOM 1031 C C . PHE A 1 141 ? -12.422 7.758 2.827 1.00 98.19 141 PHE A C 1
ATOM 1033 O O . PHE A 1 141 ? -13.473 7.587 3.437 1.00 98.19 141 PHE A O 1
ATOM 1040 N N . VAL A 1 142 ? -11.563 6.761 2.589 1.00 98.00 142 VAL A N 1
ATOM 1041 C CA . VAL A 1 142 ? -11.766 5.408 3.132 1.00 98.00 142 VAL A CA 1
ATOM 1042 C C . VAL A 1 142 ? -11.514 5.385 4.628 1.00 98.00 142 VAL A C 1
ATOM 1044 O O . VAL A 1 142 ? -12.303 4.807 5.369 1.00 98.00 142 VAL A O 1
ATOM 1047 N N . LEU A 1 143 ? -10.437 6.031 5.075 1.00 97.75 143 LEU A N 1
ATOM 1048 C CA . LEU A 1 143 ? -10.046 6.046 6.474 1.00 97.75 143 LEU A CA 1
ATOM 1049 C C . LEU A 1 143 ? -11.150 6.638 7.357 1.00 97.75 143 LEU A C 1
ATOM 1051 O O . LEU A 1 143 ? -11.405 6.096 8.425 1.00 97.75 14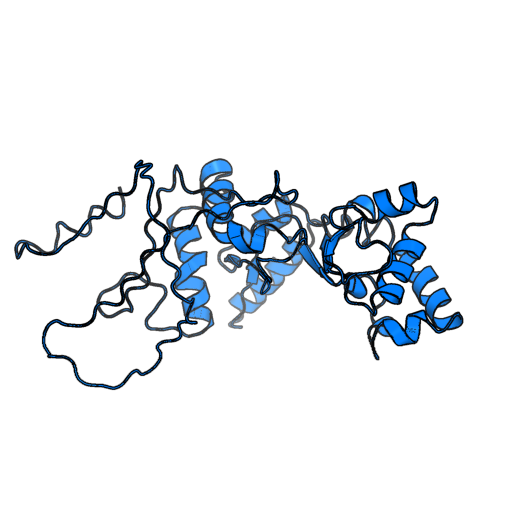3 LEU A O 1
ATOM 1055 N N . ALA A 1 144 ? -11.835 7.686 6.899 1.00 97.62 144 ALA A N 1
ATOM 1056 C CA . ALA A 1 144 ? -12.928 8.329 7.625 1.00 97.62 144 ALA A CA 1
ATOM 1057 C C . ALA A 1 144 ? -14.191 7.456 7.778 1.00 97.62 144 ALA A C 1
ATOM 1059 O O . ALA A 1 144 ? -15.017 7.728 8.646 1.00 97.62 144 ALA A O 1
ATOM 1060 N N . ASP A 1 145 ? -14.382 6.420 6.955 1.00 97.81 145 ASP A N 1
ATOM 1061 C CA . ASP A 1 145 ? -15.609 5.619 6.992 1.00 97.81 145 ASP A CA 1
ATOM 1062 C C . ASP A 1 145 ? -15.578 4.572 8.107 1.00 97.81 145 ASP A C 1
ATOM 1064 O O . ASP A 1 145 ? -14.574 3.893 8.322 1.00 97.81 145 ASP A O 1
ATOM 1068 N N . GLU A 1 146 ? -16.697 4.413 8.813 1.00 95.56 146 GLU A N 1
ATOM 1069 C CA . GLU A 1 146 ? -16.852 3.508 9.958 1.00 95.56 146 GLU A CA 1
ATOM 1070 C C . GLU A 1 146 ? -16.549 2.035 9.636 1.00 95.56 146 GLU A C 1
ATOM 1072 O O . GLU A 1 146 ? -16.104 1.295 10.522 1.00 95.56 146 GLU A O 1
ATOM 1077 N N . LEU A 1 147 ? -16.743 1.615 8.379 1.00 96.62 147 LEU A N 1
ATOM 1078 C CA . LEU A 1 147 ? -16.455 0.255 7.929 1.00 96.62 147 LEU A CA 1
ATOM 1079 C C . LEU A 1 147 ? -14.962 0.015 7.698 1.00 96.62 147 LEU A C 1
ATOM 1081 O O . LEU A 1 147 ? -14.565 -1.131 7.507 1.00 96.62 147 LEU A O 1
ATOM 1085 N N . SER A 1 148 ? -14.123 1.052 7.712 1.00 97.69 148 SER A N 1
ATOM 1086 C CA . SER A 1 148 ? -12.682 0.880 7.552 1.00 97.69 148 SER A CA 1
ATOM 1087 C C . SER A 1 148 ? -11.985 0.620 8.882 1.00 97.69 148 SER A C 1
ATOM 1089 O O . SER A 1 148 ? -12.199 1.344 9.854 1.00 97.69 148 SER A O 1
ATOM 1091 N N . SER A 1 149 ? -11.074 -0.351 8.904 1.00 98.12 149 SER A N 1
ATOM 1092 C CA . SER A 1 149 ? -10.029 -0.482 9.932 1.00 98.12 149 SER A CA 1
ATOM 1093 C C . SER A 1 149 ? -8.700 0.100 9.441 1.00 98.12 149 SER A C 1
ATOM 1095 O O . SER A 1 149 ? -8.533 0.362 8.248 1.00 98.12 149 SER A O 1
ATOM 1097 N N . VAL A 1 150 ? -7.748 0.306 10.354 1.00 98.06 150 VAL A N 1
ATOM 1098 C CA . VAL A 1 150 ? -6.369 0.665 9.985 1.00 98.06 150 VAL A CA 1
ATOM 1099 C C . VAL A 1 150 ? -5.527 -0.601 9.940 1.00 98.06 150 VAL A C 1
ATOM 1101 O O . VAL A 1 150 ? -5.549 -1.396 10.878 1.00 98.06 150 VAL A O 1
ATOM 1104 N N . VAL A 1 151 ? -4.745 -0.766 8.877 1.00 97.19 151 VAL A N 1
ATOM 1105 C CA . VAL A 1 151 ? -3.802 -1.880 8.723 1.00 97.19 151 VAL A CA 1
ATOM 1106 C C . VAL A 1 151 ? -2.416 -1.352 8.358 1.00 97.19 151 VAL A C 1
ATOM 1108 O O . VAL A 1 151 ? -2.280 -0.251 7.832 1.00 97.19 151 VAL A O 1
ATOM 1111 N N . SER A 1 152 ? -1.362 -2.121 8.629 1.00 94.88 152 SER A N 1
ATOM 1112 C CA . SER A 1 152 ? -0.023 -1.785 8.135 1.00 94.88 152 SER A CA 1
ATOM 1113 C C . SER A 1 152 ? 0.209 -2.255 6.702 1.00 94.88 152 SER A C 1
ATOM 1115 O O . SER A 1 152 ? 0.902 -1.574 5.953 1.00 94.88 152 SER A O 1
ATOM 1117 N N . ASP A 1 153 ? -0.340 -3.418 6.326 1.00 95.06 153 ASP A N 1
ATOM 1118 C CA . ASP A 1 153 ? 0.030 -4.160 5.108 1.00 95.06 153 ASP A CA 1
ATOM 1119 C C . ASP A 1 153 ? 1.567 -4.341 5.018 1.00 95.06 153 ASP A C 1
ATOM 1121 O O . ASP A 1 153 ? 2.222 -4.252 3.973 1.00 95.06 153 ASP A O 1
ATOM 1125 N N . GLY A 1 154 ? 2.181 -4.502 6.192 1.00 89.62 154 GLY A N 1
ATOM 1126 C CA . GLY A 1 154 ? 3.605 -4.729 6.339 1.00 89.62 154 GLY A CA 1
ATOM 1127 C C . GLY A 1 154 ? 3.959 -6.184 6.043 1.00 89.62 154 GLY A C 1
ATOM 1128 O O . GLY A 1 154 ? 3.346 -7.106 6.568 1.00 89.62 154 GLY A O 1
ATOM 1129 N N . TRP A 1 155 ? 4.993 -6.383 5.238 1.00 84.12 155 TRP A N 1
ATOM 1130 C CA . TRP A 1 155 ? 5.648 -7.672 5.036 1.00 84.12 155 TRP A CA 1
ATOM 1131 C C . TRP A 1 155 ? 6.673 -7.953 6.133 1.00 84.12 155 TRP A C 1
ATOM 1133 O O . TRP A 1 155 ? 7.152 -7.026 6.793 1.00 84.12 155 TRP A O 1
ATOM 1143 N N . LEU A 1 156 ? 7.028 -9.230 6.284 1.00 82.31 156 LEU A N 1
ATOM 1144 C CA . LEU A 1 156 ? 8.192 -9.642 7.060 1.00 82.31 156 LEU A CA 1
ATOM 1145 C C . LEU A 1 156 ? 9.452 -9.154 6.350 1.00 82.31 156 LEU A C 1
ATOM 1147 O O . LEU A 1 156 ? 9.663 -9.454 5.177 1.00 82.31 156 LEU A O 1
ATOM 1151 N N . LEU A 1 157 ? 10.262 -8.386 7.070 1.00 77.56 157 LEU A N 1
ATOM 1152 C CA . LEU A 1 157 ? 11.491 -7.804 6.553 1.00 77.56 157 LEU A CA 1
ATOM 1153 C C . LEU A 1 157 ? 12.693 -8.462 7.215 1.00 77.56 157 LEU A C 1
ATOM 1155 O O . LEU A 1 157 ? 12.695 -8.680 8.429 1.00 77.56 157 LEU A O 1
ATOM 1159 N N . ASP A 1 158 ? 13.739 -8.693 6.428 1.00 73.38 158 ASP A N 1
ATOM 1160 C CA . ASP A 1 158 ? 15.072 -8.859 6.986 1.00 73.38 158 ASP A CA 1
ATOM 1161 C C . ASP A 1 158 ? 15.606 -7.478 7.388 1.00 73.38 158 ASP A C 1
ATOM 1163 O O . ASP A 1 158 ? 15.933 -6.641 6.545 1.00 73.38 158 ASP A O 1
ATOM 1167 N N . LEU A 1 159 ? 15.677 -7.226 8.697 1.00 65.56 159 LEU A N 1
ATOM 1168 C CA . LEU A 1 159 ? 16.152 -5.954 9.247 1.00 65.56 159 LEU A CA 1
ATOM 1169 C C . LEU A 1 159 ? 17.655 -5.718 9.013 1.00 65.56 159 LEU A C 1
ATOM 1171 O O . LEU A 1 159 ? 18.127 -4.605 9.257 1.00 65.56 159 LEU A O 1
ATOM 1175 N N . ALA A 1 160 ? 18.401 -6.734 8.565 1.00 65.44 160 ALA A N 1
ATOM 1176 C CA . ALA A 1 160 ? 19.792 -6.606 8.136 1.00 65.44 160 ALA A CA 1
ATOM 1177 C C . ALA A 1 160 ? 19.938 -6.252 6.643 1.00 65.44 160 ALA A C 1
ATOM 1179 O O . ALA A 1 160 ? 21.037 -5.894 6.211 1.00 65.44 160 ALA A O 1
ATOM 1180 N N . GLY A 1 161 ? 18.854 -6.336 5.864 1.00 61.78 161 GLY A N 1
ATOM 1181 C CA . GLY A 1 161 ? 18.849 -6.081 4.426 1.00 61.78 161 GLY A CA 1
ATOM 1182 C C . GLY A 1 161 ? 19.105 -4.614 4.061 1.00 61.78 161 GLY A C 1
ATOM 1183 O O . GLY A 1 161 ? 18.802 -3.691 4.816 1.00 61.78 161 GLY A O 1
ATOM 1184 N N . ALA A 1 162 ? 19.663 -4.396 2.868 1.00 63.84 162 ALA A N 1
ATOM 1185 C CA . ALA A 1 162 ? 19.982 -3.070 2.327 1.00 63.84 162 ALA A CA 1
ATOM 1186 C C . ALA A 1 162 ? 18.824 -2.420 1.538 1.00 63.84 162 ALA A C 1
ATOM 1188 O O . ALA A 1 162 ? 19.022 -1.376 0.919 1.00 63.84 162 ALA A O 1
ATOM 1189 N N . GLY A 1 163 ? 17.637 -3.036 1.540 1.00 70.25 163 GLY A N 1
ATOM 1190 C CA . GLY A 1 163 ? 16.476 -2.566 0.790 1.00 70.25 163 GLY A CA 1
ATOM 1191 C C . GLY A 1 163 ? 15.880 -1.249 1.304 1.00 70.25 163 GLY A C 1
ATOM 1192 O O . GLY A 1 163 ? 16.183 -0.756 2.393 1.00 70.25 163 GLY A O 1
ATOM 1193 N N . HIS A 1 164 ? 14.964 -0.702 0.510 1.00 80.94 164 HIS A N 1
ATOM 1194 C CA . HIS A 1 164 ? 14.192 0.513 0.770 1.00 80.94 164 HIS A CA 1
ATOM 1195 C C . HIS A 1 164 ? 12.703 0.172 0.957 1.00 80.94 164 HIS A C 1
ATOM 1197 O O . HIS A 1 164 ? 11.875 0.501 0.101 1.00 80.94 164 HIS A O 1
ATOM 1203 N N . PRO A 1 165 ? 12.338 -0.531 2.047 1.00 84.81 165 PRO A N 1
ATOM 1204 C CA . PRO A 1 165 ? 10.980 -1.009 2.240 1.00 84.81 165 PRO A CA 1
ATOM 1205 C C . PRO A 1 165 ? 10.012 0.150 2.507 1.00 84.81 165 PRO A C 1
ATOM 1207 O O . PRO A 1 165 ? 10.387 1.255 2.901 1.00 84.81 165 PRO A O 1
ATOM 1210 N N . HIS A 1 166 ? 8.726 -0.118 2.318 1.00 91.69 166 HIS A N 1
ATOM 1211 C CA . HIS A 1 166 ? 7.685 0.892 2.453 1.00 91.69 166 HIS A CA 1
ATOM 1212 C C . HIS A 1 166 ? 7.505 1.347 3.921 1.00 91.69 166 HIS A C 1
ATOM 1214 O O . HIS A 1 166 ? 7.254 0.512 4.781 1.00 91.69 166 HIS A O 1
ATOM 1220 N N . PRO A 1 167 ? 7.483 2.646 4.269 1.00 92.25 167 PRO A N 1
ATOM 1221 C CA . PRO A 1 167 ? 7.444 3.098 5.674 1.00 92.25 167 PRO A CA 1
ATOM 1222 C C . PRO A 1 167 ? 6.294 2.508 6.519 1.00 92.25 167 PRO A C 1
ATOM 1224 O O . PRO A 1 167 ? 6.451 2.282 7.720 1.00 92.25 167 PRO A O 1
ATOM 1227 N N . ARG A 1 168 ? 5.176 2.143 5.875 1.00 93.56 168 ARG A N 1
ATOM 1228 C CA . ARG A 1 168 ? 4.044 1.406 6.472 1.00 93.56 168 ARG A CA 1
ATOM 1229 C C . ARG A 1 168 ? 4.392 0.181 7.321 1.00 93.56 168 ARG A C 1
ATOM 1231 O O . ARG A 1 168 ? 3.621 -0.113 8.228 1.00 93.56 168 ARG A O 1
ATOM 1238 N N . HIS A 1 169 ? 5.517 -0.505 7.083 1.00 89.31 169 HIS A N 1
ATOM 1239 C CA . HIS A 1 169 ? 5.932 -1.642 7.924 1.00 89.31 169 HIS A CA 1
ATOM 1240 C C . HIS A 1 169 ? 6.094 -1.251 9.401 1.00 89.31 169 HIS A C 1
ATOM 1242 O O . HIS A 1 169 ? 5.878 -2.080 10.280 1.00 89.31 169 HIS A O 1
ATOM 1248 N N . PHE A 1 170 ? 6.450 0.007 9.668 1.00 89.62 170 PHE A N 1
ATOM 1249 C CA . PHE A 1 170 ? 6.797 0.495 11.004 1.00 89.62 170 PHE A CA 1
ATOM 1250 C C . PHE A 1 170 ? 5.876 1.618 11.475 1.00 89.62 170 PHE A C 1
ATOM 1252 O O . PHE A 1 170 ? 5.600 1.742 12.665 1.00 89.62 170 PHE A O 1
ATOM 1259 N N . GLY A 1 171 ? 5.413 2.443 10.536 1.00 93.81 171 GLY A N 1
ATOM 1260 C CA . GLY A 1 171 ? 4.791 3.721 10.843 1.00 93.81 171 GLY A CA 1
ATOM 1261 C C . GLY A 1 171 ? 3.272 3.752 10.807 1.00 93.81 171 GLY A C 1
ATOM 1262 O O . GLY A 1 171 ? 2.698 4.720 11.285 1.00 93.81 171 GLY A O 1
ATOM 1263 N N . ALA A 1 172 ? 2.597 2.730 10.267 1.00 96.19 172 ALA A N 1
ATOM 1264 C CA . ALA A 1 172 ? 1.180 2.835 9.906 1.00 96.19 172 ALA A CA 1
ATOM 1265 C C . ALA A 1 172 ? 0.277 3.305 11.056 1.00 96.19 172 ALA A C 1
ATOM 1267 O O . ALA A 1 172 ? -0.437 4.294 10.922 1.00 96.19 172 ALA A O 1
ATOM 1268 N N . PHE A 1 173 ? 0.345 2.658 12.215 1.00 96.50 173 PHE A N 1
ATOM 1269 C CA . PHE A 1 173 ? -0.509 3.022 13.348 1.00 96.50 173 PHE A CA 1
ATOM 1270 C C . PHE A 1 173 ? -0.144 4.386 13.948 1.00 96.50 173 PHE A C 1
ATOM 1272 O O . PHE A 1 173 ? -1.030 5.174 14.275 1.00 96.50 173 PHE A O 1
ATOM 1279 N N . ALA A 1 174 ? 1.152 4.701 14.016 1.00 95.69 174 ALA A N 1
ATOM 1280 C CA . ALA A 1 174 ? 1.623 6.011 14.450 1.00 95.69 174 ALA A CA 1
ATOM 1281 C C . ALA A 1 174 ? 1.186 7.120 13.492 1.00 95.69 174 ALA A C 1
ATOM 1283 O O . ALA A 1 174 ? 0.772 8.181 13.941 1.00 95.69 174 ALA A O 1
ATOM 1284 N N . ARG A 1 175 ? 1.194 6.858 12.185 1.00 96.38 175 ARG A N 1
ATOM 1285 C CA . ARG A 1 175 ? 0.746 7.787 11.151 1.00 96.38 175 ARG A CA 1
ATOM 1286 C C . ARG A 1 175 ? -0.761 8.007 11.194 1.00 96.38 175 ARG A C 1
ATOM 1288 O O . ARG A 1 175 ? -1.190 9.141 11.040 1.00 96.38 175 ARG A O 1
ATOM 1295 N N . ALA A 1 176 ? -1.563 6.974 11.455 1.00 97.25 176 ALA A N 1
ATOM 1296 C CA . ALA A 1 176 ? -3.007 7.139 11.642 1.00 97.25 176 ALA A CA 1
ATOM 1297 C C . ALA A 1 176 ? -3.332 8.121 12.784 1.00 97.25 176 ALA A C 1
ATOM 1299 O O . ALA A 1 176 ? -4.222 8.953 12.640 1.00 97.25 176 ALA A O 1
ATOM 1300 N N . ILE A 1 177 ? -2.581 8.063 13.889 1.00 96.56 177 ILE A N 1
ATOM 1301 C CA . ILE A 1 177 ? -2.758 8.967 15.035 1.00 96.56 177 ILE A CA 1
ATOM 1302 C C . ILE A 1 177 ? -2.159 10.352 14.749 1.00 96.56 177 ILE A C 1
ATOM 1304 O O . ILE A 1 177 ? -2.818 11.371 14.923 1.00 96.56 177 ILE A O 1
ATOM 1308 N N . ALA A 1 178 ? -0.912 10.396 14.293 1.00 95.44 178 ALA A N 1
ATOM 1309 C CA . ALA A 1 178 ? -0.180 11.633 14.070 1.00 95.44 178 ALA A CA 1
ATOM 1310 C C . ALA A 1 178 ? -0.787 12.468 12.942 1.00 95.44 178 ALA A C 1
ATOM 1312 O O . ALA A 1 178 ? -1.194 13.602 13.146 1.00 95.44 178 ALA A O 1
ATOM 1313 N N . GLU A 1 179 ? -0.888 11.878 11.758 1.00 96.00 179 GLU A N 1
ATOM 1314 C CA . GLU A 1 179 ? -1.303 12.589 10.558 1.00 96.00 179 GLU A CA 1
ATOM 1315 C C . GLU A 1 179 ? -2.828 12.725 10.523 1.00 96.00 179 GLU A C 1
ATOM 1317 O O . GLU A 1 179 ? -3.357 13.823 10.403 1.00 96.00 179 GLU A O 1
ATOM 1322 N N . TYR A 1 180 ? -3.565 11.617 10.639 1.00 97.38 180 TYR A N 1
ATOM 1323 C CA . TYR A 1 180 ? -4.999 11.624 10.327 1.00 97.38 180 TYR A CA 1
ATOM 1324 C C . TYR A 1 180 ? -5.898 11.977 11.509 1.00 97.38 180 TYR A C 1
ATOM 1326 O O . TYR A 1 180 ? -6.988 12.486 11.275 1.00 97.38 180 TYR A O 1
ATOM 1334 N N . LEU A 1 181 ? -5.465 11.763 12.752 1.00 96.50 181 LEU A N 1
ATOM 1335 C CA . LEU A 1 181 ? -6.162 12.307 13.919 1.00 96.50 181 LEU A CA 1
ATOM 1336 C C . LEU A 1 181 ? -5.674 13.718 14.246 1.00 96.50 181 LEU A C 1
ATOM 1338 O O . LEU A 1 181 ? -6.471 14.649 14.216 1.00 96.50 181 LEU A O 1
ATOM 1342 N N . ARG A 1 182 ? -4.379 13.895 14.537 1.00 95.94 182 ARG A N 1
ATOM 1343 C CA . ARG A 1 182 ? -3.884 15.163 15.096 1.00 95.94 182 ARG A CA 1
ATOM 1344 C C . ARG A 1 182 ? -3.708 16.244 14.035 1.00 95.94 182 ARG A C 1
ATOM 1346 O O . ARG A 1 182 ? -4.220 17.343 14.214 1.00 95.94 182 ARG A O 1
ATOM 1353 N N . ASP A 1 183 ? -2.995 15.951 12.950 1.00 96.38 183 ASP A N 1
ATOM 1354 C CA . ASP A 1 183 ? -2.554 17.003 12.025 1.00 96.38 183 ASP A CA 1
ATOM 1355 C C . ASP A 1 183 ? -3.637 17.371 10.989 1.00 96.38 183 ASP A C 1
ATOM 1357 O O . ASP A 1 183 ? -3.736 18.526 10.573 1.00 96.38 183 ASP A O 1
ATOM 1361 N N . ARG A 1 184 ? -4.483 16.411 10.586 1.00 96.12 184 ARG A N 1
ATOM 1362 C CA . ARG A 1 184 ? -5.514 16.601 9.546 1.00 96.12 184 ARG A CA 1
ATOM 1363 C C . ARG A 1 184 ? -6.954 16.569 10.051 1.00 96.12 184 ARG A C 1
ATOM 1365 O O . ARG A 1 184 ? -7.841 16.965 9.299 1.00 96.12 184 ARG A O 1
ATOM 1372 N N . GLY A 1 185 ? -7.206 16.087 11.269 1.00 95.69 185 GLY A N 1
ATOM 1373 C CA . GLY A 1 185 ? -8.559 16.017 11.838 1.00 95.69 185 GLY A CA 1
ATOM 1374 C C . GLY A 1 185 ? -9.540 15.146 11.039 1.00 95.69 185 GLY A C 1
ATOM 1375 O O . GLY A 1 185 ? -10.733 15.426 11.006 1.00 95.69 185 GLY A O 1
ATOM 1376 N N . VAL A 1 186 ? -9.044 14.114 10.350 1.00 97.06 186 VAL A N 1
ATOM 1377 C CA . VAL A 1 186 ? -9.861 13.144 9.596 1.00 97.06 186 VAL A CA 1
ATOM 1378 C C . VAL A 1 186 ? -10.522 12.133 10.539 1.00 97.06 186 VAL A C 1
ATOM 1380 O O . VAL A 1 186 ? -11.595 11.615 10.237 1.00 97.06 186 VAL A O 1
ATOM 1383 N N . LEU A 1 187 ? -9.877 11.835 11.671 1.00 97.00 187 LEU A N 1
ATOM 1384 C CA . LEU A 1 187 ? -10.335 10.881 12.677 1.00 97.00 187 LEU A CA 1
ATOM 1385 C C . LEU A 1 187 ? -10.417 11.518 14.063 1.00 97.00 187 LEU A C 1
ATOM 1387 O O . LEU A 1 187 ? -9.532 12.262 14.472 1.00 97.00 187 LEU A O 1
ATOM 1391 N N . GLU A 1 188 ? -11.414 11.092 14.832 1.00 96.38 188 GLU A N 1
ATOM 1392 C CA . GLU A 1 188 ? -11.507 11.357 16.269 1.00 96.38 188 GLU A CA 1
ATOM 1393 C C . GLU A 1 188 ? -10.757 10.290 17.085 1.00 96.38 188 GLU A C 1
ATOM 1395 O O . GLU A 1 188 ? -10.593 9.149 16.640 1.00 96.38 188 GLU A O 1
ATOM 1400 N N . LEU A 1 189 ? -10.355 10.617 18.322 1.00 96.06 189 LEU A N 1
ATOM 1401 C CA . LEU A 1 189 ? -9.582 9.709 19.188 1.00 96.06 189 LEU A CA 1
ATOM 1402 C C . LEU A 1 189 ? -10.269 8.365 19.434 1.00 96.06 189 LEU A C 1
ATOM 1404 O O . LEU A 1 189 ? -9.651 7.311 19.278 1.00 96.06 189 LEU A O 1
ATOM 1408 N N . ALA A 1 190 ? -11.553 8.386 19.787 1.00 96.25 190 ALA A N 1
ATOM 1409 C CA . ALA A 1 190 ? -12.307 7.158 20.016 1.00 96.25 190 ALA A CA 1
ATOM 1410 C C . ALA A 1 190 ? -12.382 6.296 18.745 1.00 96.25 190 ALA A C 1
ATOM 1412 O O . ALA A 1 190 ? -12.276 5.071 18.816 1.00 96.25 190 ALA A O 1
ATOM 1413 N N . GLU A 1 191 ? -12.511 6.934 17.581 1.00 97.44 191 GLU A N 1
ATOM 1414 C CA . GLU A 1 191 ? -12.649 6.240 16.307 1.00 97.44 191 GLU A CA 1
ATOM 1415 C C . GLU A 1 191 ? -11.319 5.633 15.850 1.00 97.44 191 GLU A C 1
ATOM 1417 O O . GLU A 1 191 ? -11.290 4.453 15.500 1.00 97.44 191 GLU A O 1
ATOM 1422 N N . VAL A 1 192 ? -10.197 6.361 15.927 1.00 97.19 192 VAL A N 1
ATOM 1423 C CA . VAL A 1 192 ? -8.891 5.768 15.594 1.00 97.19 192 VAL A CA 1
ATOM 1424 C C . VAL A 1 192 ? -8.566 4.601 16.530 1.00 97.19 192 VAL A C 1
ATOM 1426 O O . VAL A 1 192 ? -8.154 3.546 16.058 1.00 97.19 192 VAL A O 1
ATOM 1429 N N . VAL A 1 193 ? -8.843 4.716 17.837 1.00 97.50 193 VAL A N 1
ATOM 1430 C CA . VAL A 1 193 ? -8.638 3.609 18.786 1.00 97.50 193 VAL A CA 1
ATOM 1431 C C . VAL A 1 193 ? -9.519 2.416 18.421 1.00 97.50 193 VAL A C 1
ATOM 1433 O O . VAL A 1 193 ? -9.021 1.289 18.375 1.00 97.50 193 VAL A O 1
ATOM 1436 N N . ARG A 1 194 ? -10.799 2.633 18.088 1.00 97.94 194 ARG A N 1
ATOM 1437 C CA . ARG A 1 194 ? -11.716 1.567 17.655 1.00 97.94 194 ARG A CA 1
ATOM 1438 C C . ARG A 1 194 ? -11.200 0.854 16.404 1.00 97.94 194 ARG A C 1
ATOM 1440 O O . ARG A 1 194 ? -11.164 -0.377 16.391 1.00 97.94 194 ARG A O 1
ATOM 1447 N N . LYS A 1 195 ? -10.752 1.601 15.389 1.00 98.38 195 LYS A N 1
ATOM 1448 C CA . LYS A 1 195 ? -10.202 1.067 14.126 1.00 98.38 195 LYS A CA 1
ATOM 1449 C C . LYS A 1 195 ? -8.903 0.275 14.296 1.00 98.38 195 LYS A C 1
ATOM 1451 O O . LYS A 1 195 ? -8.568 -0.516 13.417 1.00 98.38 195 LYS A O 1
ATOM 1456 N N . LEU A 1 196 ? -8.189 0.487 15.401 1.00 97.38 196 LEU A N 1
ATOM 1457 C CA . LEU A 1 196 ? -6.943 -0.201 15.755 1.00 97.38 196 LEU A CA 1
ATOM 1458 C C . LEU A 1 196 ? -7.144 -1.407 16.687 1.00 97.38 196 LEU A C 1
ATOM 1460 O O . LEU A 1 196 ? -6.209 -2.177 16.889 1.00 97.38 196 LEU A O 1
ATOM 1464 N N . SER A 1 197 ? -8.331 -1.565 17.283 1.00 97.69 197 SER A N 1
ATOM 1465 C CA . SER A 1 197 ? -8.567 -2.533 18.361 1.00 97.69 197 SER A CA 1
ATOM 1466 C C . SER A 1 197 ? -9.902 -3.273 18.213 1.00 97.69 197 SER A C 1
ATOM 1468 O O . SER A 1 197 ? -9.943 -4.373 17.664 1.00 97.69 197 SER A O 1
ATOM 1470 N N . ALA A 1 198 ? -11.000 -2.677 18.677 1.00 97.00 198 ALA A N 1
ATOM 1471 C CA . ALA A 1 198 ? -12.325 -3.286 18.717 1.00 97.00 198 ALA A CA 1
ATOM 1472 C C . ALA A 1 198 ? -12.838 -3.698 17.330 1.00 97.00 198 ALA A C 1
ATOM 1474 O O . ALA A 1 198 ? -13.418 -4.774 17.194 1.00 97.00 198 ALA A O 1
ATOM 1475 N N . ALA A 1 199 ? -12.615 -2.872 16.300 1.00 96.81 199 ALA A N 1
ATOM 1476 C CA . ALA A 1 199 ? -13.071 -3.157 14.943 1.00 96.81 199 ALA A CA 1
ATOM 1477 C C . ALA A 1 199 ? -12.433 -4.441 14.379 1.00 96.81 199 ALA A C 1
ATOM 1479 O O . ALA A 1 199 ? -13.184 -5.377 14.097 1.00 96.81 199 ALA A O 1
ATOM 1480 N N . PRO A 1 200 ? -11.092 -4.569 14.277 1.00 96.62 200 PRO A N 1
ATOM 1481 C CA . PRO A 1 200 ? -10.488 -5.810 13.804 1.00 96.62 200 PRO A CA 1
ATOM 1482 C C . PRO A 1 200 ? -10.779 -6.996 14.733 1.00 96.62 200 PRO A C 1
ATOM 1484 O O . PRO A 1 200 ? -11.112 -8.065 14.230 1.00 96.62 200 PRO A O 1
ATOM 1487 N N . ALA A 1 201 ? -10.741 -6.825 16.064 1.00 97.12 201 ALA A N 1
ATOM 1488 C CA . ALA A 1 201 ? -11.042 -7.905 17.012 1.00 97.12 201 ALA A CA 1
ATOM 1489 C C . ALA A 1 201 ? -12.446 -8.496 16.798 1.00 97.12 201 ALA A C 1
ATOM 1491 O O . ALA A 1 201 ? -12.598 -9.717 16.761 1.00 97.12 201 ALA A O 1
ATOM 1492 N N . GLY A 1 202 ? -13.451 -7.640 16.589 1.00 95.31 202 GLY A N 1
ATOM 1493 C CA . GLY A 1 202 ? -14.811 -8.067 16.267 1.00 95.31 202 GLY A CA 1
ATOM 1494 C C . GLY A 1 202 ? -14.890 -8.847 14.954 1.00 95.31 202 GLY A C 1
ATOM 1495 O O . GLY A 1 202 ? -15.556 -9.877 14.906 1.00 95.31 202 GLY A O 1
ATOM 1496 N N . ARG A 1 203 ? -14.161 -8.414 13.914 1.00 94.12 203 ARG A N 1
ATOM 1497 C CA . ARG A 1 203 ? -14.182 -9.066 12.591 1.00 94.12 203 ARG A CA 1
ATOM 1498 C C . ARG A 1 203 ? -13.600 -10.476 12.586 1.00 94.12 203 ARG A C 1
ATOM 1500 O O . ARG A 1 203 ? -14.076 -11.317 11.835 1.00 94.12 203 ARG A O 1
ATOM 1507 N N . ILE A 1 204 ? -12.578 -10.738 13.399 1.00 95.38 204 ILE A N 1
ATOM 1508 C CA . ILE A 1 204 ? -11.945 -12.065 13.481 1.00 95.38 204 ILE A CA 1
ATOM 1509 C C . ILE A 1 204 ? -12.416 -12.892 14.687 1.00 95.38 204 ILE A C 1
ATOM 1511 O O . ILE A 1 204 ? -11.852 -13.947 14.964 1.00 95.38 204 ILE A O 1
ATOM 1515 N N . GLY A 1 205 ? -13.446 -12.433 15.407 1.00 95.62 205 GLY A N 1
ATOM 1516 C CA . GLY A 1 205 ? -14.066 -13.187 16.501 1.00 95.62 205 GLY A CA 1
ATOM 1517 C C . GLY A 1 205 ? -13.239 -13.255 17.791 1.00 95.62 205 GLY A C 1
ATOM 1518 O O . GLY A 1 205 ? -13.420 -14.173 18.589 1.00 95.62 205 GLY A O 1
ATOM 1519 N N . LEU A 1 206 ? -12.339 -12.297 18.029 1.00 96.81 206 LEU A N 1
ATOM 1520 C CA . LEU A 1 206 ? -11.569 -12.220 19.274 1.00 96.81 206 LEU A CA 1
ATOM 1521 C C . LEU A 1 206 ? -12.411 -11.594 20.391 1.00 96.81 206 LEU A C 1
ATOM 1523 O O . LEU A 1 206 ? -12.342 -10.396 20.661 1.00 96.81 206 LEU A O 1
ATOM 1527 N N . CYS A 1 207 ? -13.217 -12.419 21.060 1.00 94.81 207 CYS A N 1
ATOM 1528 C CA . CYS A 1 207 ? -14.148 -11.957 22.089 1.00 94.81 207 CYS A CA 1
ATOM 1529 C C . CYS A 1 207 ? -13.469 -11.455 23.375 1.00 94.81 207 CYS A C 1
ATOM 1531 O O . CYS A 1 207 ? -14.113 -10.756 24.157 1.00 94.81 207 CYS A O 1
ATOM 1533 N N . ASP A 1 208 ? -12.211 -11.805 23.640 1.00 96.44 208 ASP A N 1
ATOM 1534 C CA . ASP A 1 208 ? -11.462 -11.466 24.858 1.00 96.44 208 ASP A CA 1
ATOM 1535 C C . ASP A 1 208 ? -10.449 -10.318 24.672 1.00 96.44 208 ASP A C 1
ATOM 1537 O O . ASP A 1 208 ? -9.754 -9.967 25.629 1.00 96.44 208 ASP A O 1
ATOM 1541 N N . ARG A 1 209 ? -10.395 -9.703 23.479 1.00 97.50 209 ARG A N 1
ATOM 1542 C CA . ARG A 1 209 ? -9.455 -8.630 23.097 1.00 97.50 209 ARG A CA 1
ATOM 1543 C C . ARG A 1 209 ? -10.167 -7.442 22.443 1.00 97.50 209 ARG A C 1
ATOM 1545 O O . ARG A 1 209 ? -11.368 -7.475 22.194 1.00 97.50 209 ARG A O 1
ATOM 1552 N N . GLY A 1 210 ? -9.418 -6.366 22.195 1.00 95.56 210 GLY A N 1
ATOM 1553 C CA . GLY A 1 210 ? -9.900 -5.168 21.494 1.00 95.56 210 GLY A CA 1
ATOM 1554 C C . GLY A 1 210 ? -10.685 -4.171 22.355 1.00 95.56 210 GLY A C 1
ATOM 1555 O O . GLY A 1 210 ? -11.018 -3.097 21.868 1.00 95.56 210 GLY A O 1
ATOM 1556 N N . PHE A 1 211 ? -10.944 -4.487 23.628 1.00 95.94 211 PHE A N 1
ATOM 1557 C CA . PHE A 1 211 ? -11.656 -3.622 24.573 1.00 95.94 211 PHE A CA 1
ATOM 1558 C C . PHE A 1 211 ? -10.937 -3.559 25.921 1.00 95.94 211 PHE A C 1
ATOM 1560 O O . PHE A 1 211 ? -10.483 -4.581 26.437 1.00 95.94 211 PHE A O 1
ATOM 1567 N N . LEU A 1 212 ? -10.927 -2.377 26.539 1.00 95.88 212 LEU A N 1
ATOM 1568 C CA . LEU A 1 212 ? -10.507 -2.204 27.928 1.00 95.88 212 LEU A CA 1
ATOM 1569 C C . LEU A 1 212 ? -11.697 -2.460 28.857 1.00 95.88 212 LEU A C 1
ATOM 1571 O O . LEU A 1 212 ? -12.515 -1.577 29.100 1.00 95.88 212 LEU A O 1
ATOM 1575 N N . ALA A 1 213 ? -11.810 -3.690 29.360 1.00 95.00 213 ALA A N 1
ATOM 1576 C CA . ALA A 1 213 ? -12.860 -4.084 30.294 1.00 95.00 213 ALA A CA 1
ATOM 1577 C C . ALA A 1 213 ? -12.380 -5.179 31.257 1.00 95.00 213 ALA A C 1
ATOM 1579 O O . ALA A 1 213 ? -11.486 -5.969 30.944 1.00 95.00 213 ALA A O 1
ATOM 1580 N N . LYS A 1 214 ? -13.005 -5.256 32.438 1.00 95.69 214 LYS A N 1
ATOM 1581 C CA . LYS A 1 214 ? -12.721 -6.309 33.421 1.00 95.69 214 LYS A CA 1
ATOM 1582 C C . LYS A 1 214 ? -12.957 -7.693 32.800 1.00 95.69 214 LYS A C 1
ATOM 1584 O O . LYS A 1 214 ? -13.988 -7.927 32.177 1.00 95.69 214 LYS A O 1
ATOM 1589 N N . GLY A 1 215 ? -12.009 -8.608 33.003 1.00 95.19 215 GLY A N 1
ATOM 1590 C CA . GLY A 1 215 ? -12.078 -9.980 32.486 1.00 95.19 215 GLY A CA 1
ATOM 1591 C C . GLY A 1 215 ? -11.598 -10.162 31.040 1.00 95.19 215 GLY A C 1
ATOM 1592 O O . GLY A 1 215 ? -11.638 -11.285 30.550 1.00 95.19 215 GLY A O 1
ATOM 1593 N N . LYS A 1 216 ? -11.137 -9.100 30.361 1.00 95.56 216 LYS A N 1
ATOM 1594 C CA . LYS A 1 216 ? -10.463 -9.176 29.051 1.00 95.56 216 LYS A CA 1
ATOM 1595 C C . LYS A 1 216 ? -8.947 -9.340 29.213 1.00 95.56 216 LYS A C 1
ATOM 1597 O O . LYS A 1 216 ? -8.401 -9.077 30.287 1.00 95.56 216 LYS A O 1
ATOM 1602 N N . ILE A 1 217 ? -8.265 -9.749 28.144 1.00 96.94 217 ILE A N 1
ATOM 1603 C CA . ILE A 1 217 ? -6.798 -9.797 28.098 1.00 96.94 217 ILE A CA 1
ATOM 1604 C C . ILE A 1 217 ? -6.229 -8.373 28.138 1.00 96.94 217 ILE A C 1
ATOM 1606 O O . ILE A 1 217 ? -6.733 -7.464 27.481 1.00 96.94 217 ILE A O 1
ATOM 1610 N N . ALA A 1 218 ? -5.158 -8.181 28.909 1.00 97.00 218 ALA A N 1
ATOM 1611 C CA . ALA A 1 218 ? -4.519 -6.885 29.128 1.00 97.00 218 ALA A CA 1
ATOM 1612 C C . ALA A 1 218 ? -3.545 -6.487 27.996 1.00 97.00 218 ALA A C 1
ATOM 1614 O O . ALA A 1 218 ? -2.374 -6.194 28.248 1.00 97.00 218 ALA A O 1
ATOM 1615 N N . ASP A 1 219 ? -4.025 -6.457 26.751 1.00 95.88 219 ASP A N 1
ATOM 1616 C CA . ASP A 1 219 ? -3.284 -5.886 25.620 1.00 95.88 219 ASP A CA 1
ATOM 1617 C C . ASP A 1 219 ? -3.464 -4.361 25.615 1.00 95.88 219 ASP A C 1
ATOM 1619 O O . ASP A 1 219 ? -4.396 -3.826 25.015 1.00 95.88 219 ASP A O 1
ATOM 1623 N N . VAL A 1 220 ? -2.598 -3.652 26.343 1.00 96.06 220 VAL A N 1
ATOM 1624 C CA . VAL A 1 220 ? -2.723 -2.203 26.562 1.00 96.06 220 VAL A CA 1
ATOM 1625 C C . VAL A 1 220 ? -1.556 -1.457 25.929 1.00 96.06 220 VAL A C 1
ATOM 1627 O O . VAL A 1 220 ? -0.393 -1.800 26.146 1.00 96.06 220 VAL A O 1
ATOM 1630 N N . VAL A 1 221 ? -1.875 -0.389 25.197 1.00 95.38 221 VAL A N 1
ATOM 1631 C CA . VAL A 1 221 ? -0.912 0.588 24.680 1.00 95.38 221 VAL A CA 1
ATOM 1632 C C . VAL A 1 221 ? -1.230 1.944 25.298 1.00 95.38 221 VAL A C 1
ATOM 1634 O O . VAL A 1 221 ? -2.377 2.381 25.277 1.00 95.38 221 VAL A O 1
ATOM 1637 N N . VAL A 1 222 ? -0.210 2.606 25.843 1.00 95.00 222 VAL A N 1
ATOM 1638 C CA . VAL A 1 222 ? -0.293 3.984 26.343 1.00 95.00 222 VAL A CA 1
ATOM 1639 C C . VAL A 1 222 ? 0.548 4.853 25.422 1.00 95.00 222 VAL A C 1
ATOM 1641 O O . VAL A 1 222 ? 1.723 4.558 25.200 1.00 95.00 222 VAL A O 1
ATOM 1644 N N . PHE A 1 223 ? -0.046 5.909 24.879 1.00 93.19 223 PHE A N 1
ATOM 1645 C CA . PHE A 1 223 ? 0.631 6.853 23.999 1.00 93.19 223 PHE A CA 1
ATOM 1646 C C . PHE A 1 223 ? 0.170 8.278 24.303 1.00 93.19 223 PHE A C 1
ATOM 1648 O O . PHE A 1 223 ? -0.934 8.490 24.797 1.00 93.19 223 PHE A O 1
ATOM 1655 N N . ASP A 1 224 ? 1.037 9.241 24.008 1.00 92.31 224 ASP A N 1
ATOM 1656 C CA . ASP A 1 224 ? 0.725 10.666 24.072 1.00 92.31 224 ASP A CA 1
ATOM 1657 C C . ASP A 1 224 ? 0.230 11.111 22.682 1.00 92.31 224 ASP A C 1
ATOM 1659 O O . ASP A 1 224 ? 1.020 11.054 21.732 1.00 92.31 224 ASP A O 1
ATOM 1663 N N . PRO A 1 225 ? -1.043 11.515 22.514 1.00 87.38 225 PRO A N 1
ATOM 1664 C CA . PRO A 1 225 ? -1.585 11.887 21.206 1.00 87.38 225 PRO A CA 1
ATOM 1665 C C . PRO A 1 225 ? -0.881 13.108 20.590 1.00 87.38 225 PRO A C 1
ATOM 1667 O O . PRO A 1 225 ? -0.796 13.212 19.365 1.00 87.38 225 PRO A O 1
ATOM 1670 N N . GLU A 1 226 ? -0.307 13.996 21.406 1.00 90.06 226 GLU A N 1
ATOM 1671 C CA . GLU A 1 226 ? 0.408 15.182 20.927 1.00 90.06 226 GLU A CA 1
ATOM 1672 C C . GLU A 1 226 ? 1.814 14.845 20.415 1.00 90.06 226 GLU A C 1
ATOM 1674 O O . GLU A 1 226 ? 2.349 15.551 19.562 1.00 90.06 226 GLU A O 1
ATOM 1679 N N . ARG A 1 227 ? 2.421 13.754 20.905 1.00 92.06 227 ARG A N 1
ATOM 1680 C CA . ARG A 1 227 ? 3.825 13.405 20.613 1.00 92.06 227 ARG A CA 1
ATOM 1681 C C . ARG A 1 227 ? 4.014 12.134 19.801 1.00 92.06 227 ARG A C 1
ATOM 1683 O O . ARG A 1 227 ? 5.083 11.940 19.224 1.00 92.06 227 ARG A O 1
ATOM 1690 N N . TYR A 1 228 ? 3.028 11.242 19.774 1.00 92.00 228 TYR A N 1
ATOM 1691 C CA . TYR A 1 228 ? 3.137 9.990 19.037 1.00 92.00 228 TYR A CA 1
ATOM 1692 C C . TYR A 1 228 ? 3.184 10.278 17.533 1.00 92.00 228 TYR A C 1
ATOM 1694 O O . TYR A 1 228 ? 2.327 10.987 17.001 1.00 92.00 228 TYR A O 1
ATOM 1702 N N . ALA A 1 229 ? 4.228 9.790 16.860 1.00 90.81 229 ALA A N 1
ATOM 1703 C CA . ALA A 1 229 ? 4.542 10.163 15.485 1.00 90.81 229 ALA A CA 1
ATOM 1704 C C . ALA A 1 229 ? 5.187 9.019 14.699 1.00 90.81 229 ALA A C 1
ATOM 1706 O O . ALA A 1 229 ? 5.988 8.246 15.230 1.00 90.81 229 ALA A O 1
ATOM 1707 N N . ASP A 1 230 ? 4.850 8.947 13.411 1.00 91.62 230 ASP A N 1
ATOM 1708 C CA . ASP A 1 230 ? 5.558 8.115 12.444 1.00 91.62 230 ASP A CA 1
ATOM 1709 C C . ASP A 1 230 ? 6.921 8.738 12.122 1.00 91.62 230 ASP A C 1
ATOM 1711 O O . ASP A 1 230 ? 7.011 9.896 11.717 1.00 91.62 230 ASP A O 1
ATOM 1715 N N . THR A 1 231 ? 7.987 7.961 12.302 1.00 89.44 231 THR A N 1
ATOM 1716 C CA . THR A 1 231 ? 9.361 8.374 11.975 1.00 89.44 231 THR A CA 1
ATOM 1717 C C . THR A 1 231 ? 9.904 7.678 10.728 1.00 89.44 231 THR A C 1
ATOM 1719 O O . THR A 1 231 ? 10.997 8.015 10.273 1.00 89.44 231 THR A O 1
ATOM 1722 N N . ALA A 1 232 ? 9.165 6.722 10.157 1.00 87.19 232 ALA A N 1
ATOM 1723 C CA . ALA A 1 232 ? 9.580 5.970 8.985 1.00 87.19 232 ALA A CA 1
ATOM 1724 C C . ALA A 1 232 ? 9.365 6.788 7.703 1.00 87.19 232 ALA A C 1
ATOM 1726 O O . ALA A 1 232 ? 8.305 7.365 7.464 1.00 87.19 232 ALA A O 1
ATOM 1727 N N . THR A 1 233 ? 10.371 6.808 6.830 1.00 84.31 233 THR A N 1
ATOM 1728 C CA . THR A 1 233 ? 10.348 7.566 5.570 1.00 84.31 233 THR A CA 1
ATOM 1729 C C . THR A 1 233 ? 10.707 6.678 4.381 1.00 84.31 233 THR A C 1
ATOM 1731 O O . THR A 1 233 ? 11.466 5.725 4.519 1.00 84.31 233 THR A O 1
ATOM 1734 N N . TYR A 1 234 ? 10.216 7.019 3.182 1.00 81.00 234 TYR A N 1
ATOM 1735 C CA . TYR A 1 234 ? 10.541 6.295 1.936 1.00 81.00 234 TYR A CA 1
ATOM 1736 C C . TYR A 1 234 ? 12.035 6.313 1.588 1.00 81.00 234 TYR A C 1
ATOM 1738 O O . TYR A 1 234 ? 12.559 5.374 0.997 1.00 81.00 234 TYR A O 1
ATOM 1746 N N . ARG A 1 235 ? 12.736 7.393 1.951 1.00 68.25 235 ARG A N 1
ATOM 1747 C CA . ARG A 1 235 ? 14.195 7.482 1.856 1.00 68.25 235 ARG A CA 1
ATOM 1748 C C . ARG A 1 235 ? 14.779 7.414 3.264 1.00 68.25 235 ARG A C 1
ATOM 1750 O O . ARG A 1 235 ? 14.550 8.355 4.029 1.00 68.25 235 ARG A O 1
ATOM 1757 N N . PRO A 1 236 ? 15.522 6.358 3.629 1.00 54.09 236 PRO A N 1
ATOM 1758 C CA . PRO A 1 236 ? 16.211 6.326 4.907 1.00 54.09 236 PRO A CA 1
ATOM 1759 C C . PRO A 1 236 ? 17.320 7.386 4.904 1.00 54.09 236 PRO A C 1
ATOM 1761 O O . PRO A 1 236 ? 18.206 7.381 4.049 1.00 54.09 236 PRO A O 1
ATOM 1764 N N . ARG A 1 237 ? 17.296 8.308 5.873 1.00 36.31 237 ARG A N 1
ATOM 1765 C CA . ARG A 1 237 ? 18.462 9.143 6.190 1.00 36.31 237 ARG A CA 1
ATOM 1766 C C . ARG A 1 237 ? 19.489 8.225 6.850 1.00 36.31 237 ARG A C 1
ATOM 1768 O O . ARG A 1 237 ? 19.354 7.982 8.036 1.00 36.31 237 ARG A O 1
ATOM 1775 N N . SER A 1 238 ? 20.436 7.678 6.078 1.00 35.75 238 SER A N 1
ATOM 1776 C CA . SER A 1 238 ? 21.611 6.900 6.532 1.00 35.75 238 SER A CA 1
ATOM 1777 C C . SER A 1 238 ? 21.344 5.815 7.591 1.00 35.75 238 SER A C 1
ATOM 1779 O O . SER A 1 238 ? 21.128 6.158 8.745 1.00 35.75 238 SER A O 1
ATOM 1781 N N . ARG A 1 239 ? 21.445 4.518 7.232 1.00 37.69 239 ARG A N 1
ATOM 1782 C CA . ARG A 1 239 ? 21.391 3.350 8.152 1.00 37.69 239 ARG A CA 1
ATOM 1783 C C . ARG A 1 239 ? 20.552 3.627 9.404 1.00 37.69 239 ARG A C 1
ATOM 1785 O O . ARG A 1 239 ? 21.093 3.898 10.476 1.00 37.69 239 ARG A O 1
ATOM 1792 N N . MET A 1 240 ? 19.231 3.613 9.242 1.00 34.72 240 MET A N 1
ATOM 1793 C CA . MET A 1 240 ? 18.315 3.861 10.346 1.00 34.72 240 MET A CA 1
ATOM 1794 C C . MET A 1 240 ? 18.631 2.882 11.481 1.00 34.72 240 MET A C 1
ATOM 1796 O O . MET A 1 240 ? 18.432 1.676 11.360 1.00 34.72 240 MET A O 1
ATOM 1800 N N . ARG A 1 241 ? 19.198 3.397 12.575 1.00 29.09 241 ARG A N 1
ATOM 1801 C CA . ARG A 1 241 ? 19.387 2.628 13.800 1.00 29.09 241 ARG A CA 1
ATOM 1802 C C . ARG A 1 241 ? 18.042 2.664 14.505 1.00 29.09 241 ARG A C 1
ATOM 1804 O O . ARG A 1 241 ? 17.680 3.679 15.092 1.00 29.09 241 ARG A O 1
ATOM 1811 N N . TRP A 1 242 ? 17.284 1.586 14.352 1.00 40.03 242 TRP A N 1
ATOM 1812 C CA . TRP A 1 242 ? 15.950 1.424 14.917 1.00 40.03 242 TRP A CA 1
ATOM 1813 C C . TRP A 1 242 ? 15.962 1.746 16.419 1.00 40.03 242 TRP A C 1
ATOM 1815 O O . TRP A 1 242 ? 16.639 1.077 17.203 1.00 40.03 242 TRP A O 1
ATOM 1825 N N . GLY A 1 243 ? 15.250 2.801 16.819 1.00 25.92 243 GLY A N 1
ATOM 1826 C CA . GLY A 1 243 ? 14.917 3.039 18.220 1.00 25.92 243 GLY A CA 1
ATOM 1827 C C . GLY A 1 243 ? 13.731 2.149 18.596 1.00 25.92 243 GLY A C 1
ATOM 1828 O O . GLY A 1 243 ? 12.796 2.045 17.802 1.00 25.92 243 GLY A O 1
ATOM 1829 N N . PRO A 1 244 ? 13.732 1.478 19.757 1.00 28.81 244 PRO A N 1
ATOM 1830 C CA . PRO A 1 244 ? 12.587 0.678 20.157 1.00 28.81 244 PRO A CA 1
ATOM 1831 C C . PRO A 1 244 ? 11.383 1.594 20.408 1.00 28.81 244 PRO A C 1
ATOM 1833 O O . PRO A 1 244 ? 11.410 2.423 21.315 1.00 28.81 244 PRO A O 1
ATOM 1836 N N . CYS A 1 245 ? 10.295 1.401 19.662 1.00 27.95 245 CYS A N 1
ATOM 1837 C CA . CYS A 1 245 ? 8.970 1.718 20.183 1.00 27.95 245 CYS A CA 1
ATOM 1838 C C . CYS A 1 245 ? 8.708 0.728 21.321 1.00 27.95 245 CYS A C 1
ATOM 1840 O O . CYS A 1 245 ? 8.334 -0.421 21.090 1.00 27.95 245 CYS A O 1
ATOM 1842 N N . THR A 1 246 ? 8.977 1.127 22.561 1.00 25.89 246 THR A N 1
ATOM 1843 C CA . THR A 1 246 ? 8.702 0.284 23.724 1.00 25.89 246 THR A CA 1
ATOM 1844 C C . THR A 1 246 ? 7.195 0.234 23.972 1.00 25.89 246 THR A C 1
ATOM 1846 O O . THR A 1 246 ? 6.658 1.065 24.696 1.00 25.89 246 THR A O 1
ATOM 1849 N N . CYS A 1 247 ? 6.506 -0.752 23.395 1.00 27.55 247 CYS A N 1
ATOM 1850 C CA . CYS A 1 247 ? 5.235 -1.229 23.937 1.00 27.55 247 CYS A CA 1
ATOM 1851 C C . CYS A 1 247 ? 5.542 -2.159 25.114 1.00 27.55 247 CYS A C 1
ATOM 1853 O O . CYS A 1 247 ? 6.015 -3.280 24.932 1.00 27.55 247 CYS A O 1
ATOM 1855 N N . SER A 1 248 ? 5.312 -1.697 26.341 1.00 25.48 248 SER A N 1
ATOM 1856 C CA . SER A 1 248 ? 5.382 -2.558 27.519 1.00 25.48 248 SER A CA 1
ATOM 1857 C C . SER A 1 248 ? 4.082 -3.358 27.659 1.00 25.48 248 SER A C 1
ATOM 1859 O O . SER A 1 248 ? 3.170 -2.932 28.360 1.00 25.48 248 SER A O 1
ATOM 1861 N N . SER A 1 249 ? 3.988 -4.530 27.028 1.00 27.56 249 SER A N 1
ATOM 1862 C CA . SER A 1 249 ? 2.945 -5.510 27.357 1.00 27.56 249 SER A CA 1
ATOM 1863 C C . SER A 1 249 ? 3.410 -6.349 28.554 1.00 27.56 249 SER A C 1
ATOM 1865 O O . SER A 1 249 ? 4.374 -7.109 28.436 1.00 27.56 249 SER A O 1
ATOM 1867 N N . ARG A 1 250 ? 2.752 -6.240 29.715 1.00 26.89 250 ARG A N 1
ATOM 1868 C CA . ARG A 1 250 ? 2.887 -7.231 30.799 1.00 26.89 250 ARG A CA 1
ATOM 1869 C C . ARG A 1 250 ? 1.653 -8.126 30.803 1.00 26.89 250 ARG A C 1
ATOM 1871 O O . ARG A 1 250 ? 0.580 -7.681 31.190 1.00 26.89 250 ARG A O 1
ATOM 1878 N N . ALA A 1 251 ? 1.827 -9.398 30.458 1.00 30.75 251 ALA A N 1
ATOM 1879 C CA . ALA A 1 251 ? 0.890 -10.433 30.876 1.00 30.75 251 ALA A CA 1
ATOM 1880 C C . ALA A 1 251 ? 1.096 -10.663 32.384 1.00 30.75 251 ALA A C 1
ATOM 1882 O O . ALA A 1 251 ? 2.167 -11.097 32.809 1.00 30.75 251 ALA A O 1
ATOM 1883 N N . GLY A 1 252 ? 0.120 -10.283 33.207 1.00 29.09 252 GLY A N 1
ATOM 1884 C CA . GLY A 1 252 ? 0.180 -10.493 34.652 1.00 29.09 252 GLY A CA 1
ATOM 1885 C C . GLY A 1 252 ? -0.055 -11.962 35.001 1.00 29.09 252 GLY A C 1
ATOM 1886 O O . GLY A 1 252 ? -1.156 -12.466 34.800 1.00 29.09 252 GLY A O 1
ATOM 1887 N N . SER A 1 253 ? 0.954 -12.639 35.548 1.00 30.31 253 SER A N 1
ATOM 1888 C CA . SER A 1 253 ? 0.768 -13.911 36.258 1.00 30.31 253 SER A CA 1
ATOM 1889 C C . SER A 1 253 ? 0.391 -13.636 37.724 1.00 30.31 253 SER A C 1
ATOM 1891 O O . SER A 1 253 ? 0.945 -12.702 38.313 1.00 30.31 253 SER A O 1
ATOM 1893 N N . PRO A 1 254 ? -0.517 -14.416 38.340 1.00 29.72 254 PRO A N 1
ATOM 1894 C CA . PRO A 1 254 ? -0.895 -14.239 39.742 1.00 29.72 254 PRO A CA 1
ATOM 1895 C C . PRO A 1 254 ? 0.272 -14.577 40.694 1.00 29.72 254 PRO A C 1
ATOM 1897 O O . PRO A 1 254 ? 1.124 -15.403 40.352 1.00 29.72 254 PRO A O 1
ATOM 1900 N N . PRO A 1 255 ? 0.341 -13.962 41.891 1.00 29.20 255 PRO A N 1
ATOM 1901 C CA . PRO A 1 255 ? 1.445 -14.176 42.816 1.00 29.20 255 PRO A CA 1
ATOM 1902 C C . PRO A 1 255 ? 1.233 -15.463 43.627 1.00 29.20 255 PRO A C 1
ATOM 1904 O O . PRO A 1 255 ? 0.269 -15.571 44.379 1.00 29.20 255 PRO A O 1
ATOM 1907 N N . GLY A 1 256 ? 2.161 -16.417 43.510 1.00 29.44 256 GLY A N 1
ATOM 1908 C CA . GLY A 1 256 ? 2.283 -17.548 44.438 1.00 29.44 256 GLY A CA 1
ATOM 1909 C C . GLY A 1 256 ? 2.649 -18.872 43.767 1.00 29.44 256 GLY A C 1
ATOM 1910 O O . GLY A 1 256 ? 1.780 -19.559 43.243 1.00 29.44 256 GLY A O 1
ATOM 1911 N N . GLY A 1 257 ? 3.929 -19.253 43.822 1.00 27.17 257 GLY A N 1
ATOM 1912 C CA . GLY A 1 257 ? 4.409 -20.586 43.436 1.00 27.17 257 GLY A CA 1
ATOM 1913 C C . GLY A 1 257 ? 5.878 -20.582 43.007 1.00 27.17 257 GLY A C 1
ATOM 1914 O O . GLY A 1 257 ? 6.246 -19.912 42.048 1.00 27.17 257 GLY A O 1
ATOM 1915 N N . SER A 1 258 ? 6.725 -21.297 43.745 1.00 28.53 258 SER A N 1
ATOM 1916 C CA . SER A 1 258 ? 8.165 -21.473 43.511 1.00 28.53 258 SER A CA 1
ATOM 1917 C C . SER A 1 258 ? 8.477 -22.272 42.223 1.00 28.53 258 SER A C 1
ATOM 1919 O O . SER A 1 258 ? 7.591 -22.916 41.661 1.00 28.53 258 SER A O 1
ATOM 1921 N N . PRO A 1 259 ? 9.721 -22.214 41.699 1.00 33.66 259 PRO A N 1
ATOM 1922 C CA . PRO A 1 259 ? 9.994 -22.477 40.290 1.00 33.66 259 PRO A CA 1
ATOM 1923 C C . PRO A 1 259 ? 10.360 -23.942 40.024 1.00 33.66 259 PRO A C 1
ATOM 1925 O O . PRO A 1 259 ? 11.458 -24.367 40.370 1.00 33.66 259 PRO A O 1
ATOM 1928 N N . GLN A 1 260 ? 9.500 -24.694 39.329 1.00 27.45 260 GLN A N 1
ATOM 1929 C CA . GLN A 1 260 ? 9.908 -25.911 38.614 1.00 27.45 260 GLN A CA 1
ATOM 1930 C C . GLN A 1 260 ? 9.197 -26.036 37.255 1.00 27.45 260 GLN A C 1
ATOM 1932 O O . GLN A 1 260 ? 7.975 -26.059 37.157 1.00 27.45 260 GLN A O 1
ATOM 1937 N N . SER A 1 261 ? 10.032 -26.040 36.212 1.00 33.84 261 SER A N 1
ATOM 1938 C CA . SER A 1 261 ? 9.884 -26.681 34.897 1.00 33.84 261 SER A CA 1
ATOM 1939 C C . SER A 1 261 ? 8.475 -26.924 34.322 1.00 33.84 261 SER A C 1
ATOM 1941 O O . SER A 1 261 ? 7.834 -27.935 34.586 1.00 33.84 261 SER A O 1
ATOM 1943 N N . ARG A 1 262 ? 8.098 -26.080 33.352 1.00 26.95 262 ARG A N 1
ATOM 1944 C CA . ARG A 1 262 ? 7.649 -26.438 31.983 1.00 26.95 262 ARG A CA 1
ATOM 1945 C C . ARG A 1 262 ? 7.202 -25.155 31.285 1.00 26.95 262 ARG A C 1
ATOM 1947 O O . ARG A 1 262 ? 6.322 -24.461 31.775 1.00 26.95 262 ARG A O 1
ATOM 1954 N N . SER A 1 263 ? 7.820 -24.823 30.155 1.00 26.41 263 SER A N 1
ATOM 1955 C CA . SER A 1 263 ? 7.370 -23.731 29.295 1.00 26.41 263 SER A CA 1
ATOM 1956 C C . SER A 1 263 ? 6.325 -24.247 28.300 1.00 26.41 263 SER A C 1
ATOM 1958 O O . SER A 1 263 ? 6.646 -25.082 27.455 1.00 26.41 263 SER A O 1
ATOM 1960 N N . PRO A 1 264 ? 5.091 -23.723 28.302 1.00 24.97 264 PRO A N 1
ATOM 1961 C CA . PRO A 1 264 ? 4.357 -23.532 27.070 1.00 24.97 264 PRO A CA 1
ATOM 1962 C C . PRO A 1 264 ? 4.799 -22.181 26.503 1.00 24.97 264 PRO A C 1
ATOM 1964 O O . PRO A 1 264 ? 4.664 -21.142 27.150 1.00 24.97 264 PRO A O 1
ATOM 1967 N N . ARG A 1 265 ? 5.370 -22.190 25.297 1.00 28.19 265 ARG A N 1
ATOM 1968 C CA . ARG A 1 265 ? 5.620 -20.965 24.531 1.00 28.19 265 ARG A CA 1
ATOM 1969 C C . ARG A 1 265 ? 4.272 -20.290 24.250 1.00 28.19 265 ARG A C 1
ATOM 1971 O O . ARG A 1 265 ? 3.601 -20.647 23.289 1.00 28.19 265 ARG A O 1
ATOM 1978 N N . ALA A 1 266 ? 3.893 -19.299 25.055 1.00 33.81 266 ALA A N 1
ATOM 1979 C CA . ALA A 1 266 ? 3.103 -18.187 24.539 1.00 33.81 266 ALA A CA 1
ATOM 1980 C C . ALA A 1 266 ? 3.974 -17.526 23.460 1.00 33.81 266 ALA A C 1
ATOM 1982 O O . ALA A 1 266 ? 5.130 -17.209 23.738 1.00 33.81 266 ALA A O 1
ATOM 1983 N N . GLY A 1 267 ? 3.480 -17.469 22.221 1.00 30.89 267 GLY A N 1
ATOM 1984 C CA . GLY A 1 267 ? 4.262 -17.174 21.017 1.00 30.89 267 GLY A CA 1
ATOM 1985 C C . GLY A 1 267 ? 5.185 -15.963 21.164 1.00 30.89 267 GLY A C 1
ATOM 1986 O O . GLY A 1 267 ? 4.753 -14.826 21.033 1.00 30.89 267 GLY A O 1
ATOM 1987 N N . ALA A 1 268 ? 6.464 -16.227 21.425 1.00 29.69 268 ALA A N 1
ATOM 1988 C CA . ALA A 1 268 ? 7.527 -15.239 21.496 1.00 29.69 268 ALA A CA 1
ATOM 1989 C C . ALA A 1 268 ? 8.786 -15.867 20.888 1.00 29.69 268 ALA A C 1
ATOM 1991 O O . ALA A 1 268 ? 9.333 -16.842 21.412 1.00 29.69 268 ALA A O 1
ATOM 1992 N N . ALA A 1 269 ? 9.208 -15.340 19.738 1.00 26.09 269 ALA A N 1
ATOM 1993 C CA . ALA A 1 269 ? 10.484 -15.676 19.128 1.00 26.09 269 ALA A CA 1
ATOM 1994 C C . ALA A 1 269 ? 11.623 -15.206 20.049 1.00 26.09 269 ALA A C 1
ATOM 1996 O O . ALA A 1 269 ? 11.631 -14.074 20.530 1.00 26.09 269 ALA A O 1
ATOM 1997 N N . ALA A 1 270 ? 12.562 -16.107 20.324 1.00 22.09 270 ALA A N 1
ATOM 1998 C CA . ALA A 1 270 ? 13.734 -15.841 21.141 1.00 22.09 270 ALA A CA 1
ATOM 1999 C C . ALA A 1 270 ? 14.734 -14.967 20.368 1.00 22.09 270 ALA A C 1
ATOM 2001 O O . ALA A 1 270 ? 15.163 -15.347 19.282 1.00 22.09 270 ALA A O 1
ATOM 2002 N N . VAL A 1 271 ? 15.146 -13.839 20.950 1.00 26.45 271 VAL A N 1
ATOM 2003 C CA . VAL A 1 271 ? 16.342 -13.098 20.523 1.00 26.45 271 VAL A CA 1
ATOM 2004 C C . VAL A 1 271 ? 17.442 -13.356 21.548 1.00 26.45 271 VAL A C 1
ATOM 2006 O O . VAL A 1 271 ? 17.235 -13.215 22.756 1.00 26.45 271 VAL A O 1
ATOM 2009 N N . ALA A 1 272 ? 18.592 -13.806 21.048 1.00 23.94 272 ALA A N 1
ATOM 2010 C CA . ALA A 1 272 ? 19.774 -14.148 21.821 1.00 23.94 272 ALA A CA 1
ATOM 2011 C C . ALA A 1 272 ? 20.309 -12.940 22.609 1.00 23.94 272 ALA A C 1
ATOM 2013 O O . ALA A 1 272 ? 20.301 -11.804 22.138 1.00 23.94 272 ALA A O 1
ATOM 2014 N N . ARG A 1 273 ? 20.768 -13.203 23.836 1.00 22.67 273 ARG A N 1
ATOM 2015 C CA . ARG A 1 273 ? 21.412 -12.218 24.707 1.00 22.67 273 ARG A CA 1
ATOM 2016 C C . ARG A 1 273 ? 22.850 -11.996 24.246 1.00 22.67 273 ARG A C 1
ATOM 2018 O O . ARG A 1 273 ? 23.663 -12.899 24.397 1.00 22.67 273 ARG A O 1
ATOM 2025 N N . GLU A 1 274 ? 23.180 -10.778 23.835 1.00 23.17 274 GLU A N 1
ATOM 2026 C CA . GLU A 1 274 ? 24.543 -10.258 23.950 1.00 23.17 274 GLU A CA 1
ATOM 2027 C C . GLU A 1 274 ? 24.534 -8.984 24.794 1.00 23.17 274 GLU A C 1
ATOM 2029 O O . GLU A 1 274 ? 23.831 -8.008 24.534 1.00 23.17 274 GLU A O 1
ATOM 2034 N N . SER A 1 275 ? 25.295 -9.042 25.879 1.00 24.05 275 SER A N 1
ATOM 2035 C CA . SER A 1 275 ? 25.496 -7.992 26.865 1.00 24.05 275 SER A CA 1
ATOM 2036 C C . SER A 1 275 ? 26.503 -6.964 26.356 1.00 24.05 275 SER A C 1
ATOM 2038 O O . SER A 1 275 ? 27.675 -7.297 26.218 1.00 24.05 275 SER A O 1
ATOM 2040 N N . HIS A 1 276 ? 26.077 -5.715 26.153 1.00 22.52 276 HIS A N 1
ATOM 2041 C CA . HIS A 1 276 ? 26.973 -4.557 26.082 1.00 22.52 276 HIS A CA 1
ATOM 2042 C C . HIS A 1 276 ? 26.426 -3.400 26.929 1.00 22.52 276 HIS A C 1
ATOM 2044 O O . HIS A 1 276 ? 25.245 -3.053 26.893 1.00 22.52 276 HIS A O 1
ATOM 2050 N N . SER A 1 277 ? 27.313 -2.840 27.747 1.00 22.77 277 SER A N 1
ATOM 2051 C CA . SER A 1 277 ? 27.064 -1.856 28.796 1.00 22.77 277 SER A CA 1
ATOM 2052 C C . SER A 1 277 ? 26.731 -0.450 28.269 1.00 22.77 277 SER A C 1
ATOM 2054 O O . SER A 1 277 ? 27.554 0.202 27.639 1.00 22.77 277 SER A O 1
ATOM 2056 N N . TYR A 1 278 ? 25.526 0.010 28.602 1.00 20.78 278 TYR A N 1
ATOM 2057 C CA . TYR A 1 278 ? 25.128 1.344 29.084 1.00 20.78 278 TYR A CA 1
ATOM 2058 C C . TYR A 1 278 ? 25.853 2.632 28.615 1.00 20.78 278 TYR A C 1
ATOM 2060 O O . TYR A 1 278 ? 26.981 2.905 29.016 1.00 20.78 278 TYR A O 1
ATOM 2068 N N . ARG A 1 279 ? 25.081 3.563 28.023 1.00 21.67 279 ARG A N 1
ATOM 2069 C CA . ARG A 1 279 ? 25.014 4.975 28.464 1.00 21.67 279 ARG A CA 1
ATOM 2070 C C . ARG A 1 279 ? 23.565 5.478 28.419 1.00 21.67 279 ARG A C 1
ATOM 2072 O O . ARG A 1 279 ? 22.866 5.325 27.424 1.00 21.67 279 ARG A O 1
ATOM 2079 N N . ARG A 1 280 ? 23.142 6.044 29.551 1.00 25.80 280 ARG A N 1
ATOM 2080 C CA . ARG A 1 280 ? 21.849 6.680 29.852 1.00 25.80 280 ARG A CA 1
ATOM 2081 C C . ARG A 1 280 ? 21.666 7.920 28.968 1.00 25.80 280 ARG A C 1
ATOM 2083 O O . ARG A 1 280 ? 22.499 8.809 29.052 1.00 25.80 280 ARG A O 1
ATOM 2090 N N . ASN A 1 281 ? 20.554 8.015 28.245 1.00 22.66 281 ASN A N 1
ATOM 2091 C CA . ASN A 1 281 ? 19.890 9.292 27.977 1.00 22.66 281 ASN A CA 1
ATOM 2092 C C . ASN A 1 281 ? 18.431 9.118 28.394 1.00 22.66 281 ASN A C 1
ATOM 2094 O O . ASN A 1 281 ? 17.639 8.464 27.722 1.00 22.66 281 ASN A O 1
ATOM 2098 N N . ALA A 1 282 ? 18.131 9.614 29.589 1.00 28.52 282 ALA A N 1
ATOM 2099 C CA . ALA A 1 282 ? 16.788 9.695 30.125 1.00 28.52 282 ALA A CA 1
ATOM 2100 C C . ALA A 1 282 ? 16.112 10.913 29.504 1.00 28.52 282 ALA A C 1
ATOM 2102 O O . ALA A 1 282 ? 16.663 11.984 29.671 1.00 28.52 282 ALA A O 1
ATOM 2103 N N . HIS A 1 283 ? 14.957 10.757 28.853 1.00 26.03 283 HIS A N 1
ATOM 2104 C CA . HIS A 1 283 ? 13.883 11.755 28.841 1.00 26.03 283 HIS A CA 1
ATOM 2105 C C . HIS A 1 283 ? 12.552 11.086 28.437 1.00 26.03 283 HIS A C 1
ATOM 2107 O O . HIS A 1 283 ? 12.422 10.536 27.350 1.00 26.03 283 HIS A O 1
ATOM 2113 N N . HIS A 1 284 ? 11.589 11.164 29.364 1.00 30.81 284 HIS A N 1
ATOM 2114 C CA . HIS A 1 284 ? 10.135 10.978 29.232 1.00 30.81 284 HIS A CA 1
ATOM 2115 C C . HIS A 1 284 ? 9.564 9.588 28.892 1.00 30.81 284 HIS A C 1
ATOM 2117 O O . HIS A 1 284 ? 9.089 9.327 27.792 1.00 30.81 284 HIS A O 1
ATOM 2123 N N . THR A 1 285 ? 9.438 8.744 29.922 1.00 23.72 285 THR A N 1
ATOM 2124 C CA . THR A 1 285 ? 8.315 7.798 30.058 1.00 23.72 285 THR A CA 1
ATOM 2125 C C . THR A 1 285 ? 8.048 7.587 31.549 1.00 23.72 285 THR A C 1
ATOM 2127 O O . THR A 1 285 ? 8.936 7.146 32.279 1.00 23.72 285 THR A O 1
ATOM 2130 N N . SER A 1 286 ? 6.857 7.948 32.025 1.00 24.36 286 SER A N 1
ATOM 2131 C CA . SER A 1 286 ? 6.459 7.719 33.418 1.00 24.36 286 SER A CA 1
ATOM 2132 C C . SER A 1 286 ? 5.859 6.321 33.549 1.00 24.36 286 SER A C 1
ATOM 2134 O O . SER A 1 286 ? 4.841 6.012 32.937 1.00 24.36 286 SER A O 1
ATOM 2136 N N . LEU A 1 287 ? 6.494 5.472 34.357 1.00 23.66 287 LEU A N 1
ATOM 2137 C CA . LEU A 1 287 ? 5.933 4.210 34.833 1.00 23.66 287 LEU A CA 1
ATOM 2138 C C . LEU A 1 287 ? 4.915 4.518 35.936 1.00 23.66 287 LEU A C 1
ATOM 2140 O O . LEU A 1 287 ? 5.312 4.905 37.033 1.00 23.66 287 LEU A O 1
ATOM 2144 N N . ILE A 1 288 ? 3.621 4.318 35.684 1.00 24.27 288 ILE A N 1
ATOM 2145 C CA . ILE A 1 288 ? 2.633 4.248 36.768 1.00 24.27 288 ILE A CA 1
ATOM 2146 C C . ILE A 1 288 ? 2.503 2.779 37.173 1.00 24.27 288 ILE A C 1
ATOM 2148 O O . ILE A 1 288 ? 1.869 1.970 36.500 1.00 24.27 288 ILE A O 1
ATOM 2152 N N . SER A 1 289 ? 3.169 2.428 38.271 1.00 24.95 289 SER A N 1
ATOM 2153 C CA . SER A 1 289 ? 2.994 1.158 38.971 1.00 24.95 289 SER A CA 1
ATOM 2154 C C . SER A 1 289 ? 1.852 1.311 39.974 1.00 24.95 289 SER A C 1
ATOM 2156 O O . SER A 1 289 ? 2.073 1.802 41.077 1.00 24.95 289 SER A O 1
ATOM 2158 N N . CYS A 1 290 ? 0.643 0.868 39.629 1.00 25.17 290 CYS A N 1
ATOM 2159 C CA . CYS A 1 290 ? -0.401 0.607 40.624 1.00 25.17 290 CYS A CA 1
ATOM 2160 C C . CYS A 1 290 ? -0.118 -0.740 41.302 1.00 25.17 290 CYS A C 1
ATOM 2162 O O . CYS A 1 290 ? -0.759 -1.749 41.023 1.00 25.17 290 CYS A O 1
ATOM 2164 N N . ALA A 1 291 ? 0.889 -0.754 42.169 1.00 30.70 291 ALA A N 1
ATOM 2165 C CA . ALA A 1 291 ? 1.058 -1.779 43.185 1.00 30.70 291 ALA A CA 1
ATOM 2166 C C . ALA A 1 291 ? 0.926 -1.068 44.536 1.00 30.70 291 ALA A C 1
ATOM 2168 O O . ALA A 1 291 ? 1.625 -0.090 44.779 1.00 30.70 291 ALA A O 1
ATOM 2169 N N . ASP A 1 292 ? -0.010 -1.543 45.354 1.00 31.84 292 ASP A N 1
ATOM 2170 C CA . ASP A 1 292 ? -0.360 -1.059 46.694 1.00 31.84 292 ASP A CA 1
ATOM 2171 C C . ASP A 1 292 ? -1.076 0.295 46.800 1.00 31.84 292 ASP A C 1
ATOM 2173 O O . ASP A 1 292 ? -0.478 1.329 47.078 1.00 31.84 292 ASP A O 1
ATOM 2177 N N . ARG A 1 293 ? -2.413 0.250 46.716 1.00 27.64 293 ARG A N 1
ATOM 2178 C CA . ARG A 1 293 ? -3.320 0.949 47.648 1.00 27.64 293 ARG A CA 1
ATOM 2179 C C . ARG A 1 293 ? -4.712 0.320 47.567 1.00 27.64 293 ARG A C 1
ATOM 2181 O O . ARG A 1 293 ? -5.308 0.250 46.500 1.00 27.64 293 ARG A O 1
ATOM 2188 N N . ARG A 1 294 ? -5.212 -0.175 48.701 1.00 32.38 294 ARG A N 1
ATOM 2189 C CA . ARG A 1 294 ? -6.526 -0.826 48.857 1.00 32.38 294 ARG A CA 1
ATOM 2190 C C . ARG A 1 294 ? -7.680 0.168 49.045 1.00 32.38 294 ARG A C 1
ATOM 2192 O O . ARG A 1 294 ? -8.673 -0.201 49.652 1.00 32.38 294 ARG A O 1
ATOM 2199 N N . ASP A 1 295 ? -7.593 1.383 48.510 1.00 30.59 295 ASP A N 1
ATOM 2200 C CA . ASP A 1 295 ? -8.617 2.402 48.761 1.00 30.59 295 ASP A CA 1
ATOM 2201 C C . ASP A 1 295 ? -9.216 2.961 47.462 1.00 30.59 295 ASP A C 1
ATOM 2203 O O . ASP A 1 295 ? -8.578 3.698 46.716 1.00 30.59 295 ASP A O 1
ATOM 2207 N N . SER A 1 296 ? -10.496 2.629 47.257 1.00 30.22 296 SER A N 1
ATOM 2208 C CA . SER A 1 296 ? -11.462 3.134 46.261 1.00 30.22 296 SER A CA 1
ATOM 2209 C C . SER A 1 296 ? -11.227 2.776 44.768 1.00 30.22 296 SER A C 1
ATOM 2211 O O . SER A 1 296 ? -10.248 3.209 44.164 1.00 30.22 296 SER A O 1
ATOM 2213 N N . PRO A 1 297 ? -12.153 2.034 44.120 1.00 36.34 297 PRO A N 1
ATOM 2214 C CA . PRO A 1 297 ? -12.056 1.656 42.702 1.00 36.34 297 PRO A CA 1
ATOM 2215 C C . PRO A 1 297 ? -12.324 2.800 41.701 1.00 36.34 297 PRO A C 1
ATOM 2217 O O . PRO A 1 297 ? -12.082 2.618 40.509 1.00 36.34 297 PRO A O 1
ATOM 2220 N N . ASP A 1 298 ? -12.757 3.978 42.158 1.00 30.72 298 ASP A N 1
ATOM 2221 C CA . ASP A 1 298 ? -13.190 5.072 41.272 1.00 30.72 298 ASP A CA 1
ATOM 2222 C C . ASP A 1 298 ? -12.060 6.024 40.841 1.00 30.72 298 ASP A C 1
ATOM 2224 O O . ASP A 1 298 ? -12.236 6.836 39.936 1.00 30.72 298 ASP A O 1
ATOM 2228 N N . SER A 1 299 ? -10.871 5.936 41.445 1.00 26.69 299 SE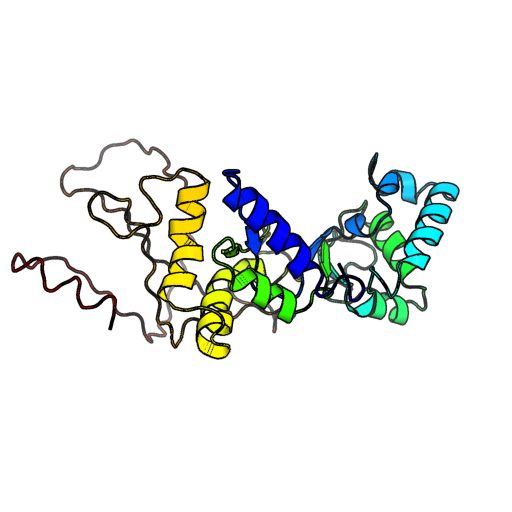R A N 1
ATOM 2229 C CA . SER A 1 299 ? -9.801 6.928 41.241 1.00 26.69 299 SER A CA 1
ATOM 2230 C C . SER A 1 299 ? -8.797 6.584 40.128 1.00 26.69 299 SER A C 1
ATOM 2232 O O . SER A 1 299 ? -8.117 7.478 39.622 1.00 26.69 299 SER A O 1
ATOM 2234 N N . CYS A 1 300 ? -8.728 5.322 39.684 1.00 26.16 300 CYS A N 1
ATOM 2235 C CA . CYS A 1 300 ? -7.820 4.899 38.604 1.00 26.16 300 CYS A CA 1
ATOM 2236 C C . CYS A 1 300 ? -8.404 5.066 37.191 1.00 26.16 300 CYS A C 1
ATOM 2238 O O . CYS A 1 300 ? -7.640 5.144 36.231 1.00 26.16 300 CYS A O 1
ATOM 2240 N N . PHE A 1 301 ? -9.729 5.141 37.041 1.00 27.00 301 PHE A N 1
ATOM 2241 C CA . PHE A 1 301 ? -10.373 5.241 35.724 1.00 27.00 301 PHE A CA 1
ATOM 2242 C C . PHE A 1 301 ? -10.310 6.649 35.112 1.00 27.00 301 PHE A C 1
ATOM 2244 O O . PHE A 1 301 ? -10.368 6.795 33.895 1.00 27.00 301 PHE A O 1
ATOM 2251 N N . THR A 1 302 ? -10.126 7.684 35.931 1.00 25.27 302 THR A N 1
ATOM 2252 C CA . THR A 1 302 ? -10.229 9.090 35.501 1.00 25.27 302 THR A CA 1
ATOM 2253 C C . THR A 1 302 ? -8.975 9.625 34.796 1.00 25.27 302 THR A C 1
ATOM 2255 O O . THR A 1 302 ? -9.010 10.720 34.247 1.00 25.27 302 THR A O 1
ATOM 2258 N N . TRP A 1 303 ? -7.866 8.876 34.783 1.00 24.42 303 TRP A N 1
ATOM 2259 C CA . TRP A 1 303 ? -6.576 9.352 34.253 1.00 24.42 303 TRP A CA 1
ATOM 2260 C C . TRP A 1 303 ? -6.212 8.828 32.859 1.00 24.42 303 TRP A C 1
ATOM 2262 O O . TRP A 1 303 ? -5.182 9.215 32.319 1.00 24.42 303 TRP A O 1
ATOM 2272 N N . LEU A 1 304 ? -7.042 7.966 32.264 1.00 32.44 304 LEU A N 1
ATOM 2273 C CA . LEU A 1 304 ? -6.841 7.464 30.897 1.00 32.44 304 LEU A CA 1
ATOM 2274 C C . LEU A 1 304 ? -7.553 8.309 29.829 1.00 32.44 304 LEU A C 1
ATOM 2276 O O . LEU A 1 304 ? -7.310 8.111 28.643 1.00 32.44 304 LEU A O 1
ATOM 2280 N N . ILE A 1 305 ? -8.414 9.244 30.244 1.00 27.94 305 ILE A N 1
ATOM 2281 C CA . ILE A 1 305 ? -9.117 10.185 29.365 1.00 27.94 305 ILE A CA 1
ATOM 2282 C C . ILE A 1 305 ? -9.230 11.532 30.094 1.00 27.94 305 ILE A C 1
ATOM 2284 O O . ILE A 1 305 ? -10.272 11.861 30.661 1.00 27.94 305 ILE A O 1
ATOM 2288 N N . ARG A 1 306 ? -8.140 12.295 30.124 1.00 26.33 306 ARG A N 1
ATOM 2289 C CA . ARG A 1 306 ? -8.156 13.751 30.290 1.00 26.33 306 ARG A CA 1
ATOM 2290 C C . ARG A 1 306 ? -7.033 14.356 29.476 1.00 26.33 306 ARG A C 1
ATOM 2292 O O . ARG A 1 306 ? -5.941 13.750 29.487 1.00 26.33 306 ARG A O 1
#

Organism: NCBI:txid218821